Protein AF-0000000066992653 (afdb_homodimer)

Foldseek 3Di:
DDDPADDAQKFKFAFPVRQWIKMAGADPPDQLLAQWEKEQDPVQCVLQVDRIFTWGKDQALVRIGIDHPDPVQWDWDPPDPQKIWIAGNVHSHTFWIDGHPGRMIIGGLVRTDCCQQQNVVNPCPNARNGHRNCSTHLLQHEYELQLNDDPPDRHCVNDVSPVHYYYDND/DDPPADDAQKFKFAFPVRQWIKMAGADPPDQLLAQWEKEQDPVQCVLQVDRIFTWGKDQALVRIGIDHPDPVQWDWDPPDPQKIWIAGNVHSHTFWIDGHPGRMIIGGLVGTDCCQQQNVPNPCPNARNGHRNCSTHLLQHEYELQLNDDPPDRHCVNDVSPVHYYYDND

Radius of gyration: 18.73 Å; Cα contacts (8 Å, |Δi|>4): 941; chains: 2; bounding box: 40×58×46 Å

Structure (mmCIF, N/CA/C/O backbone):
data_AF-0000000066992653-model_v1
#
loop_
_entity.id
_entity.type
_entity.pdbx_description
1 polymer 'Putative glutathione-dependent formaldehyde-activating enzyme'
#
loop_
_atom_site.group_PDB
_atom_site.id
_atom_site.type_symbol
_atom_site.label_atom_id
_atom_site.label_alt_id
_atom_site.label_comp_id
_atom_site.label_asym_id
_atom_site.label_entity_id
_atom_site.label_seq_id
_atom_site.pdbx_PDB_ins_code
_atom_site.Cartn_x
_atom_site.Cartn_y
_atom_site.Cartn_z
_atom_site.occupancy
_atom_site.B_iso_or_equiv
_atom_site.auth_seq_id
_atom_site.auth_comp_id
_atom_site.auth_asym_id
_atom_site.auth_atom_id
_atom_site.pdbx_PDB_model_num
ATOM 1 N N . MET A 1 1 ? 17.938 -18.812 -18.438 1 49.69 1 MET A N 1
ATOM 2 C CA . MET A 1 1 ? 18.516 -19.078 -17.125 1 49.69 1 MET A CA 1
ATOM 3 C C . MET A 1 1 ? 17.438 -19 -16.047 1 49.69 1 MET A C 1
ATOM 5 O O . MET A 1 1 ? 16.484 -18.234 -16.172 1 49.69 1 MET A O 1
ATOM 9 N N . SER A 1 2 ? 17.297 -19.953 -15.211 1 61.94 2 SER A N 1
ATOM 10 C CA . SER A 1 2 ? 16.328 -19.969 -14.117 1 61.94 2 SER A CA 1
ATOM 11 C C . SER A 1 2 ? 16.484 -18.75 -13.211 1 61.94 2 SER A C 1
ATOM 13 O O . SER A 1 2 ? 17.609 -18.297 -12.969 1 61.94 2 SER A O 1
ATOM 15 N N . PRO A 1 3 ? 15.359 -18.188 -12.828 1 71.56 3 PRO A N 1
ATOM 16 C CA . PRO A 1 3 ? 15.516 -17.031 -11.93 1 71.56 3 PRO A CA 1
ATOM 17 C C . PRO A 1 3 ? 16.203 -17.391 -10.617 1 71.56 3 PRO A C 1
ATOM 19 O O . PRO A 1 3 ? 16.125 -18.547 -10.172 1 71.56 3 PRO A O 1
ATOM 22 N N . PRO A 1 4 ? 16.938 -16.562 -10.047 1 81.06 4 PRO A N 1
ATOM 23 C CA . PRO A 1 4 ? 17.688 -16.797 -8.812 1 81.06 4 PRO A CA 1
ATOM 24 C C . PRO A 1 4 ? 16.781 -16.859 -7.582 1 81.06 4 PRO A C 1
ATOM 26 O O . PRO A 1 4 ? 17.188 -16.453 -6.492 1 81.06 4 PRO A O 1
ATOM 29 N N . PHE A 1 5 ? 15.484 -17.109 -7.715 1 91.94 5 PHE A N 1
ATOM 30 C CA . PHE A 1 5 ? 14.523 -17.297 -6.641 1 91.94 5 PHE A CA 1
ATOM 31 C C . PHE A 1 5 ? 13.492 -18.359 -7.02 1 91.94 5 PHE A C 1
ATOM 33 O O . PHE A 1 5 ? 13.211 -18.562 -8.203 1 91.94 5 PHE A O 1
ATOM 40 N N . PRO A 1 6 ? 12.961 -19.031 -6.035 1 95.75 6 PRO A N 1
ATOM 41 C CA . PRO A 1 6 ? 11.922 -20.016 -6.352 1 95.75 6 PRO A CA 1
ATOM 42 C C . PRO A 1 6 ? 10.664 -19.375 -6.934 1 95.75 6 PRO A C 1
ATOM 44 O O . PRO A 1 6 ? 10.289 -18.266 -6.539 1 95.75 6 PRO A O 1
ATOM 47 N N . THR A 1 7 ? 10.047 -20.078 -7.898 1 97.5 7 THR A N 1
ATOM 48 C CA . THR A 1 7 ? 8.812 -19.594 -8.508 1 97.5 7 THR A CA 1
ATOM 49 C C . THR A 1 7 ? 7.676 -20.578 -8.281 1 97.5 7 THR A C 1
ATOM 51 O O . THR A 1 7 ? 7.898 -21.797 -8.219 1 97.5 7 THR A O 1
ATOM 54 N N . PRO A 1 8 ? 6.488 -20.109 -8.156 1 98.06 8 PRO A N 1
ATOM 55 C CA . PRO A 1 8 ? 5.348 -21 -7.926 1 98.06 8 PRO A CA 1
ATOM 56 C C . PRO A 1 8 ? 4.652 -21.406 -9.219 1 98.06 8 PRO A C 1
ATOM 58 O O . PRO A 1 8 ? 4.66 -20.656 -10.195 1 98.06 8 PRO A O 1
ATOM 61 N N . LYS A 1 9 ? 4.066 -22.562 -9.148 1 97.62 9 LYS A N 1
ATOM 62 C CA . LYS A 1 9 ? 3.131 -22.938 -10.203 1 97.62 9 LYS A CA 1
ATOM 63 C C . LYS A 1 9 ? 1.78 -22.25 -10.016 1 97.62 9 LYS A C 1
ATOM 65 O O . LYS A 1 9 ? 1.118 -21.891 -10.984 1 97.62 9 LYS A O 1
ATOM 70 N N . PHE A 1 10 ? 1.373 -22.125 -8.789 1 98.69 10 PHE A N 1
ATOM 71 C CA . PHE A 1 10 ? 0.139 -21.438 -8.422 1 98.69 10 PHE A CA 1
ATOM 72 C C . PHE A 1 10 ? 0.264 -20.797 -7.047 1 98.69 10 PHE A C 1
ATOM 74 O O . PHE A 1 10 ? 1.158 -21.156 -6.27 1 98.69 10 PHE A O 1
ATOM 81 N N . ILE A 1 11 ? -0.564 -19.875 -6.789 1 98.88 11 ILE A N 1
ATOM 82 C CA . ILE A 1 11 ? -0.725 -19.266 -5.469 1 98.88 11 ILE A CA 1
ATOM 83 C C . ILE A 1 11 ? -2.207 -19.031 -5.184 1 98.88 11 ILE A C 1
ATOM 85 O O . ILE A 1 11 ? -3.035 -19.094 -6.094 1 98.88 11 ILE A O 1
ATOM 89 N N . THR A 1 12 ? -2.496 -18.844 -3.953 1 98.88 12 THR A N 1
ATOM 90 C CA . THR A 1 12 ? -3.826 -18.406 -3.561 1 98.88 12 THR A CA 1
ATOM 91 C C . THR A 1 12 ? -3.752 -17.078 -2.812 1 98.88 12 THR A C 1
ATOM 93 O O . THR A 1 12 ? -2.678 -16.672 -2.363 1 98.88 12 THR A O 1
ATOM 96 N N . GLY A 1 13 ? -4.84 -16.375 -2.799 1 98.94 13 GLY A N 1
ATOM 97 C CA . GLY A 1 13 ? -4.984 -15.109 -2.096 1 98.94 13 GLY A CA 1
ATOM 98 C C . GLY A 1 13 ? -6.434 -14.711 -1.882 1 98.94 13 GLY A C 1
ATOM 99 O O . GLY A 1 13 ? -7.344 -15.516 -2.086 1 98.94 13 GLY A O 1
ATOM 100 N N . GLY A 1 14 ? -6.609 -13.477 -1.375 1 98.88 14 GLY A N 1
ATOM 101 C CA . GLY A 1 14 ? -7.953 -12.977 -1.116 1 98.88 14 GLY A CA 1
ATOM 102 C C . GLY A 1 14 ? -7.969 -11.711 -0.269 1 98.88 14 GLY A C 1
ATOM 103 O O . GLY A 1 14 ? -6.918 -11.242 0.173 1 98.88 14 GLY A O 1
ATOM 104 N N . CYS A 1 15 ? -9.227 -11.25 -0.092 1 98.94 15 CYS A N 1
ATOM 105 C CA . CYS A 1 15 ? -9.391 -10.016 0.674 1 98.94 15 CYS A CA 1
ATOM 106 C C . CYS A 1 15 ? -9.281 -10.289 2.17 1 98.94 15 CYS A C 1
ATOM 108 O O . CYS A 1 15 ? -9.141 -11.438 2.588 1 98.94 15 CYS A O 1
ATOM 110 N N . LEU A 1 16 ? -9.242 -9.281 2.961 1 98.81 16 LEU A N 1
ATOM 111 C CA . LEU A 1 16 ? -9.016 -9.328 4.402 1 98.81 16 LEU A CA 1
ATOM 112 C C . LEU A 1 16 ? -10.141 -10.07 5.105 1 98.81 16 LEU A C 1
ATOM 114 O O . LEU A 1 16 ? -9.906 -10.836 6.043 1 98.81 16 LEU A O 1
ATOM 118 N N . CYS A 1 17 ? -11.367 -9.953 4.684 1 98.62 17 CYS A N 1
ATOM 119 C CA . CYS A 1 17 ? -12.508 -10.562 5.367 1 98.62 17 CYS A CA 1
ATOM 120 C C . CYS A 1 17 ? -12.781 -11.961 4.824 1 98.62 17 CYS A C 1
ATOM 122 O O . CYS A 1 17 ? -13.695 -12.648 5.293 1 98.62 17 CYS A O 1
ATOM 124 N N . ASN A 1 18 ? -12.125 -12.328 3.814 1 98.44 18 ASN A N 1
ATOM 125 C CA . ASN A 1 18 ? -12.156 -13.664 3.229 1 98.44 18 ASN A CA 1
ATOM 126 C C . ASN A 1 18 ? -13.398 -13.867 2.363 1 98.44 18 ASN A C 1
ATOM 128 O O . ASN A 1 18 ? -13.625 -14.961 1.834 1 98.44 18 ASN A O 1
ATOM 132 N N . ALA A 1 19 ? -14.164 -12.805 2.15 1 98.75 19 ALA A N 1
ATOM 133 C CA . ALA A 1 19 ? -15.32 -12.93 1.273 1 98.75 19 ALA A CA 1
ATOM 134 C C . ALA A 1 19 ? -14.898 -13.18 -0.171 1 98.75 19 ALA A C 1
ATOM 136 O O . ALA A 1 19 ? -15.617 -13.82 -0.935 1 98.75 19 ALA A O 1
ATOM 137 N N . LEU A 1 20 ? -13.828 -12.68 -0.589 1 98.94 20 LEU A N 1
ATOM 138 C CA . LEU A 1 20 ? -13.242 -12.898 -1.907 1 98.94 20 LEU A CA 1
ATOM 139 C C . LEU A 1 20 ? -11.969 -13.727 -1.804 1 98.94 20 LEU A C 1
ATOM 141 O O . LEU A 1 20 ? -11.039 -13.359 -1.074 1 98.94 20 LEU A O 1
ATOM 145 N N . ARG A 1 21 ? -11.969 -14.844 -2.438 1 98.94 21 ARG A N 1
ATOM 146 C CA . ARG A 1 21 ? -10.805 -15.719 -2.533 1 98.94 21 ARG A CA 1
ATOM 147 C C . ARG A 1 21 ? -10.469 -16.016 -3.988 1 98.94 21 ARG A C 1
ATOM 149 O O . ARG A 1 21 ? -11.359 -16.141 -4.828 1 98.94 21 ARG A O 1
ATOM 156 N N . TYR A 1 22 ? -9.148 -16.156 -4.293 1 98.94 22 TYR A N 1
ATOM 157 C CA . TYR A 1 22 ? -8.758 -16.438 -5.672 1 98.94 22 TYR A CA 1
ATOM 158 C C . TYR A 1 22 ? -7.582 -17.406 -5.715 1 98.94 22 TYR A C 1
ATOM 160 O O . TYR A 1 22 ? -6.945 -17.656 -4.691 1 98.94 22 TYR A O 1
ATOM 168 N N . ARG A 1 23 ? -7.359 -17.953 -6.781 1 98.94 23 ARG A N 1
ATOM 169 C CA . ARG A 1 23 ? -6.18 -18.734 -7.16 1 98.94 23 ARG A CA 1
ATOM 170 C C . ARG A 1 23 ? -5.586 -18.219 -8.469 1 98.94 23 ARG A C 1
ATOM 172 O O . ARG A 1 23 ? -6.32 -17.844 -9.383 1 98.94 23 ARG A O 1
ATOM 179 N N . VAL A 1 24 ? -4.32 -18.094 -8.547 1 98.88 24 VAL A N 1
ATOM 180 C CA . VAL A 1 24 ? -3.598 -17.781 -9.781 1 98.88 24 VAL A CA 1
ATOM 181 C C . VAL A 1 24 ? -2.793 -19 -10.227 1 98.88 24 VAL A C 1
ATOM 183 O O . VAL A 1 24 ? -1.947 -19.5 -9.477 1 98.88 24 VAL A O 1
ATOM 186 N N . ASP A 1 25 ? -3.039 -19.484 -11.359 1 98.81 25 ASP A N 1
ATOM 187 C CA . ASP A 1 25 ? -2.215 -20.5 -12.008 1 98.81 25 ASP A CA 1
ATOM 188 C C . ASP A 1 25 ? -1.279 -19.859 -13.039 1 98.81 25 ASP A C 1
ATOM 190 O O . ASP A 1 25 ? -1.728 -19.406 -14.086 1 98.81 25 ASP A O 1
ATOM 194 N N . PHE A 1 26 ? 0.019 -19.953 -12.695 1 98.56 26 PHE A N 1
ATOM 195 C CA . PHE A 1 26 ? 0.969 -19.281 -13.586 1 98.56 26 PHE A CA 1
ATOM 196 C C . PHE A 1 26 ? 1.272 -20.156 -14.797 1 98.56 26 PHE A C 1
ATOM 198 O O . PHE A 1 26 ? 1.57 -21.344 -14.656 1 98.56 26 PHE A O 1
ATOM 205 N N . PRO A 1 27 ? 1.166 -19.547 -16 1 97.06 27 PRO A N 1
ATOM 206 C CA . PRO A 1 27 ? 1.61 -20.312 -17.156 1 97.06 27 PRO A CA 1
ATOM 207 C C . PRO A 1 27 ? 3.102 -20.641 -17.125 1 97.06 27 PRO A C 1
ATOM 209 O O . PRO A 1 27 ? 3.871 -19.938 -16.453 1 97.06 27 PRO A O 1
ATOM 212 N N . ALA A 1 28 ? 3.508 -21.594 -17.859 1 95 28 ALA A N 1
ATOM 213 C CA . ALA A 1 28 ? 4.887 -22.078 -17.844 1 95 28 ALA A CA 1
ATOM 214 C C . ALA A 1 28 ? 5.855 -21 -18.312 1 95 28 ALA A C 1
ATOM 216 O O . ALA A 1 28 ? 7.004 -20.953 -17.859 1 95 28 ALA A O 1
ATOM 217 N N . ASP A 1 29 ? 5.383 -20.156 -19.141 1 94.88 29 ASP A N 1
ATOM 218 C CA . ASP A 1 29 ? 6.27 -19.156 -19.719 1 94.88 29 ASP A CA 1
ATOM 219 C C . ASP A 1 29 ? 6.148 -17.828 -18.969 1 94.88 29 ASP A C 1
ATOM 221 O O . ASP A 1 29 ? 6.648 -16.797 -19.438 1 94.88 29 ASP A O 1
ATOM 225 N N . HIS A 1 30 ? 5.379 -17.828 -17.859 1 97.25 30 HIS A N 1
ATOM 226 C CA . HIS A 1 30 ? 5.293 -16.609 -17.062 1 97.25 30 HIS A CA 1
ATOM 227 C C . HIS A 1 30 ? 6.676 -16.141 -16.625 1 97.25 30 HIS A C 1
ATOM 229 O O . HIS A 1 30 ? 7.449 -16.906 -16.062 1 97.25 30 HIS A O 1
ATOM 235 N N . ASN A 1 31 ? 7.004 -14.906 -16.906 1 96.75 31 ASN A N 1
ATOM 236 C CA . ASN A 1 31 ? 8.281 -14.336 -16.5 1 96.75 31 ASN A CA 1
ATOM 237 C C . ASN A 1 31 ? 8.148 -13.5 -15.219 1 96.75 31 ASN A C 1
ATOM 239 O O . ASN A 1 31 ? 7.801 -12.32 -15.281 1 96.75 31 ASN A O 1
ATOM 243 N N . PHE A 1 32 ? 8.477 -14.055 -14.078 1 97.75 32 PHE A N 1
ATOM 244 C CA . PHE A 1 32 ? 8.305 -13.445 -12.766 1 97.75 32 PHE A CA 1
ATOM 245 C C . PHE A 1 32 ? 9.164 -12.195 -12.641 1 97.75 32 PHE A C 1
ATOM 247 O O . PHE A 1 32 ? 8.828 -11.273 -11.883 1 97.7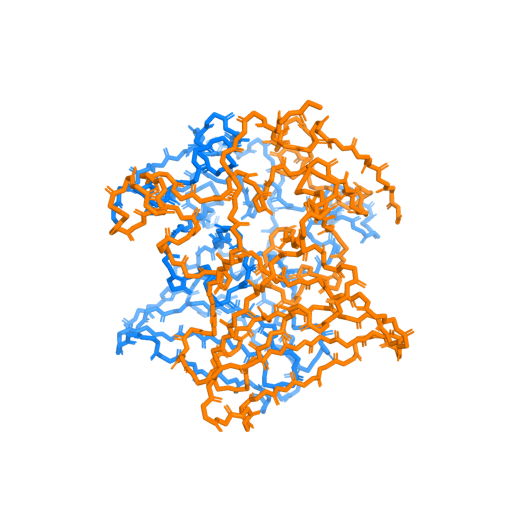5 32 PHE A O 1
ATOM 254 N N . GLU A 1 33 ? 10.25 -12.062 -13.281 1 95 33 GLU A N 1
ATOM 255 C CA . GLU A 1 33 ? 11.109 -10.891 -13.195 1 95 33 GLU A CA 1
ATOM 256 C C . GLU A 1 33 ? 10.453 -9.672 -13.852 1 95 33 GLU A C 1
ATOM 258 O O . GLU A 1 33 ? 10.297 -8.625 -13.219 1 95 33 GLU A O 1
ATOM 263 N N . THR A 1 34 ? 9.969 -9.875 -15.078 1 95.81 34 THR A N 1
ATOM 264 C CA . THR A 1 34 ? 9.445 -8.727 -15.812 1 95.81 34 THR A CA 1
ATOM 265 C C . THR A 1 34 ? 8 -8.445 -15.422 1 95.81 34 THR A C 1
ATOM 267 O O . THR A 1 34 ? 7.469 -7.367 -15.703 1 95.81 34 THR A O 1
ATOM 270 N N . ALA A 1 35 ? 7.371 -9.367 -14.742 1 98 35 ALA A N 1
ATOM 271 C CA . ALA A 1 35 ? 5.965 -9.211 -14.383 1 98 35 ALA A CA 1
ATOM 272 C C . ALA A 1 35 ? 5.82 -8.492 -13.039 1 98 35 ALA A C 1
ATOM 274 O O . ALA A 1 35 ? 4.711 -8.141 -12.633 1 98 35 ALA A O 1
ATOM 275 N N . SER A 1 36 ? 6.922 -8.312 -12.328 1 98 36 SER A N 1
ATOM 276 C CA . SER A 1 36 ? 6.93 -7.613 -11.047 1 98 36 SER A CA 1
ATOM 277 C C . SER A 1 36 ? 7.141 -6.117 -11.234 1 98 36 SER A C 1
ATOM 279 O O . SER A 1 36 ? 8.219 -5.684 -11.633 1 98 36 SER A O 1
ATOM 281 N N . ASN A 1 37 ? 6.09 -5.352 -10.891 1 98.31 37 ASN A N 1
ATOM 282 C CA . ASN A 1 37 ? 6.066 -3.93 -11.227 1 98.31 37 ASN A CA 1
ATOM 283 C C . ASN A 1 37 ? 5.645 -3.084 -10.023 1 98.31 37 ASN A C 1
ATOM 285 O O . ASN A 1 37 ? 5.082 -3.604 -9.062 1 98.31 37 ASN A O 1
ATOM 289 N N . THR A 1 38 ? 5.996 -1.795 -10.062 1 98.19 38 THR A N 1
ATOM 290 C CA . THR A 1 38 ? 5.512 -0.826 -9.086 1 98.19 38 THR A CA 1
ATOM 291 C C . THR A 1 38 ? 5.031 0.446 -9.781 1 98.19 38 THR A C 1
ATOM 293 O O . THR A 1 38 ? 5.402 0.715 -10.922 1 98.19 38 THR A O 1
ATOM 296 N N . CYS A 1 39 ? 4.191 1.158 -9.188 1 98.31 39 CYS A N 1
ATOM 297 C CA . CYS A 1 39 ? 3.686 2.432 -9.688 1 98.31 39 CYS A CA 1
ATOM 298 C C . CYS A 1 39 ? 3.555 3.447 -8.555 1 98.31 39 CYS A C 1
ATOM 300 O O . CYS A 1 39 ? 3.041 3.125 -7.484 1 98.31 39 CYS A O 1
ATOM 302 N N . GLN A 1 40 ? 4 4.668 -8.758 1 98.25 40 GLN A N 1
ATOM 303 C CA . GLN A 1 40 ? 3.922 5.711 -7.742 1 98.25 40 GLN A CA 1
ATOM 304 C C . GLN A 1 40 ? 2.98 6.832 -8.172 1 98.25 40 GLN A C 1
ATOM 306 O O . GLN A 1 40 ? 3.125 7.973 -7.734 1 98.25 40 GLN A O 1
ATOM 311 N N . CYS A 1 41 ? 1.999 6.543 -9.078 1 98.31 41 CYS A N 1
ATOM 312 C CA . CYS A 1 41 ? 1.035 7.574 -9.43 1 98.31 41 CYS A CA 1
ATOM 313 C C . CYS A 1 41 ? 0.08 7.855 -8.281 1 98.31 41 CYS A C 1
ATOM 315 O O . CYS A 1 41 ? -0.032 7.051 -7.352 1 98.31 41 CYS A O 1
ATOM 317 N N . THR A 1 42 ? -0.568 8.977 -8.391 1 98.06 42 THR A N 1
ATOM 318 C CA . THR A 1 42 ? -1.467 9.414 -7.328 1 98.06 42 THR A CA 1
ATOM 319 C C . THR A 1 42 ? -2.66 8.469 -7.207 1 98.06 42 THR A C 1
ATOM 321 O O . THR A 1 42 ? -3.115 8.172 -6.098 1 98.06 42 THR A O 1
ATOM 324 N N . GLN A 1 43 ? -3.154 7.949 -8.281 1 98.25 43 GLN A N 1
ATOM 325 C CA . GLN A 1 43 ? -4.312 7.062 -8.219 1 98.25 43 GLN A CA 1
ATOM 326 C C . GLN A 1 43 ? -3.99 5.793 -7.43 1 98.25 43 GLN A C 1
ATOM 328 O O . GLN A 1 43 ? -4.754 5.395 -6.551 1 98.25 43 GLN A O 1
ATOM 333 N N . CYS A 1 44 ? -2.871 5.195 -7.73 1 98.25 44 CYS A N 1
ATOM 334 C CA . CYS A 1 44 ? -2.504 3.939 -7.086 1 98.25 44 CYS A CA 1
ATOM 335 C C . CYS A 1 44 ? -2.209 4.152 -5.605 1 98.25 44 CYS A C 1
ATOM 337 O O . CYS A 1 44 ? -2.568 3.322 -4.77 1 98.25 44 CYS A O 1
ATOM 339 N N . ARG A 1 45 ? -1.591 5.316 -5.285 1 98.56 45 ARG A N 1
ATOM 340 C CA . ARG A 1 45 ? -1.342 5.625 -3.881 1 98.56 45 ARG A CA 1
ATOM 341 C C . ARG A 1 45 ? -2.65 5.785 -3.115 1 98.56 45 ARG A C 1
ATOM 343 O O . ARG A 1 45 ? -2.822 5.207 -2.039 1 98.56 45 ARG A O 1
ATOM 350 N N . LYS A 1 46 ? -3.537 6.484 -3.699 1 98.69 46 LYS A N 1
ATOM 351 C CA . LYS A 1 46 ? -4.797 6.727 -3.006 1 98.69 46 LYS A CA 1
ATOM 352 C C . LYS A 1 46 ? -5.621 5.445 -2.893 1 98.69 46 LYS A C 1
ATOM 354 O O . LYS A 1 46 ? -6.297 5.227 -1.887 1 98.69 46 LYS A O 1
ATOM 359 N N . GLN A 1 47 ? -5.547 4.621 -3.889 1 98.44 47 GLN A N 1
ATOM 360 C CA . GLN A 1 47 ? -6.297 3.369 -3.846 1 98.44 47 GLN A CA 1
ATOM 361 C C . GLN A 1 47 ? -5.797 2.471 -2.717 1 98.44 47 GLN A C 1
ATOM 363 O O . GLN A 1 47 ? -6.598 1.945 -1.938 1 98.44 47 GLN A O 1
ATOM 368 N N . THR A 1 48 ? -4.523 2.336 -2.562 1 98.44 48 THR A N 1
ATOM 369 C CA . THR A 1 48 ? -3.93 1.405 -1.61 1 98.44 48 THR A CA 1
ATOM 370 C C . THR A 1 48 ? -3.795 2.051 -0.235 1 98.44 48 THR A C 1
ATOM 372 O O . THR A 1 48 ? -3.705 1.354 0.778 1 98.44 48 THR A O 1
ATOM 375 N N . GLY A 1 49 ? -3.711 3.357 -0.236 1 98.5 49 GLY A N 1
ATOM 376 C CA . GLY A 1 49 ? -3.297 4.055 0.971 1 98.5 49 GLY A CA 1
ATOM 377 C C . GLY A 1 49 ? -1.813 3.916 1.261 1 98.5 49 GLY A C 1
ATOM 378 O O . GLY A 1 49 ? -1.352 4.273 2.346 1 98.5 49 GLY A O 1
ATOM 379 N N . SER A 1 50 ? -1.054 3.439 0.344 1 98.25 50 SER A N 1
ATOM 380 C CA . SER A 1 50 ? 0.345 3.092 0.571 1 98.25 50 SER A CA 1
ATOM 381 C C . SER A 1 50 ? 1.276 3.994 -0.233 1 98.25 50 SER A C 1
ATOM 383 O O . SER A 1 50 ? 0.819 4.898 -0.934 1 98.25 50 SER A O 1
ATOM 385 N N . LEU A 1 51 ? 2.555 3.801 -0.057 1 97.62 51 LEU A N 1
ATOM 386 C CA . LEU A 1 51 ? 3.555 4.668 -0.668 1 97.62 51 LEU A CA 1
ATOM 387 C C . LEU A 1 51 ? 3.658 4.406 -2.166 1 97.62 51 LEU A C 1
ATOM 389 O O . LEU A 1 51 ? 4.043 5.297 -2.93 1 97.62 51 LEU A O 1
ATOM 393 N N . TYR A 1 52 ? 3.418 3.223 -2.588 1 97.56 52 TYR A N 1
ATOM 394 C CA . TYR A 1 52 ? 3.408 2.807 -3.986 1 97.56 52 TYR A CA 1
ATOM 395 C C . TYR A 1 52 ? 2.59 1.533 -4.168 1 97.56 52 TYR A C 1
ATOM 397 O O . TYR A 1 52 ? 2.264 0.851 -3.195 1 97.56 52 TYR A O 1
ATOM 405 N N . PHE A 1 53 ? 2.15 1.332 -5.402 1 97.5 53 PHE A N 1
ATOM 406 C CA . PHE A 1 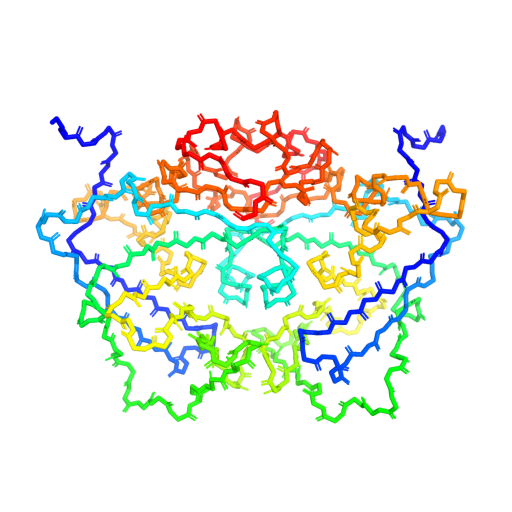53 ? 1.424 0.138 -5.82 1 97.5 53 PHE A CA 1
ATOM 407 C C . PHE A 1 53 ? 2.387 -0.936 -6.312 1 97.5 53 PHE A C 1
ATOM 409 O O . PHE A 1 53 ? 3.152 -0.707 -7.25 1 97.5 53 PHE A O 1
ATOM 416 N N . SER A 1 54 ? 2.457 -2.102 -5.59 1 98.19 54 SER A N 1
ATOM 417 C CA . SER A 1 54 ? 3.223 -3.271 -6.004 1 98.19 54 SER A CA 1
ATOM 418 C C . SER A 1 54 ? 2.312 -4.359 -6.57 1 98.19 54 SER A C 1
ATOM 420 O O . SER A 1 54 ? 1.331 -4.746 -5.93 1 98.19 54 SER A O 1
ATOM 422 N N . TYR A 1 55 ? 2.666 -4.805 -7.77 1 98.62 55 TYR A N 1
ATOM 423 C CA . TYR A 1 55 ? 1.735 -5.734 -8.398 1 98.62 55 TYR A CA 1
ATOM 424 C C . TYR A 1 55 ? 2.469 -6.695 -9.328 1 98.62 55 TYR A C 1
ATOM 426 O O . TYR A 1 55 ? 3.6 -6.426 -9.742 1 98.62 55 TYR A O 1
ATOM 434 N N . GLN A 1 56 ? 1.894 -7.793 -9.539 1 98.56 56 GLN A N 1
ATOM 435 C CA . GLN A 1 56 ? 2.273 -8.797 -10.523 1 98.56 56 GLN A CA 1
ATOM 436 C C . GLN A 1 56 ? 1.296 -8.812 -11.695 1 98.56 56 GLN A C 1
ATOM 438 O O . GLN A 1 56 ? 0.08 -8.859 -11.5 1 98.56 56 GLN A O 1
ATOM 443 N N . THR A 1 57 ? 1.846 -8.758 -12.867 1 98.44 57 THR A N 1
ATOM 444 C CA . THR A 1 57 ? 0.975 -8.711 -14.039 1 98.44 57 THR A CA 1
ATOM 445 C C . THR A 1 57 ? 0.902 -10.078 -14.711 1 98.44 57 THR A C 1
ATOM 447 O O . THR A 1 57 ? 1.933 -10.703 -14.984 1 98.44 57 THR A O 1
ATOM 450 N N . LEU A 1 58 ? -0.315 -10.508 -14.93 1 98.31 58 LEU A N 1
ATOM 451 C CA . LEU A 1 58 ? -0.582 -11.688 -15.742 1 98.31 58 LEU A CA 1
ATOM 452 C C . LEU A 1 58 ? -0.946 -11.281 -17.172 1 98.31 58 LEU A C 1
ATOM 454 O O . LEU A 1 58 ? -1.795 -10.414 -17.375 1 98.31 58 LEU A O 1
ATOM 458 N N . ALA A 1 59 ? -0.389 -11.961 -18.125 1 95.94 59 ALA A N 1
ATOM 459 C CA . ALA A 1 59 ? -0.673 -11.672 -19.516 1 95.94 59 ALA A CA 1
ATOM 460 C C . ALA A 1 59 ? -2.092 -12.094 -19.891 1 95.94 59 ALA A C 1
ATOM 462 O O . ALA A 1 59 ? -2.709 -11.5 -20.781 1 95.94 59 ALA A O 1
ATOM 463 N N . GLN A 1 60 ? -2.51 -13.109 -19.25 1 95.12 60 GLN A N 1
ATOM 464 C CA . GLN A 1 60 ? -3.863 -13.609 -19.453 1 95.12 60 GLN A CA 1
ATOM 465 C C . GLN A 1 60 ? -4.664 -13.602 -18.156 1 95.12 60 GLN A C 1
ATOM 467 O O . GLN A 1 60 ? -4.34 -14.328 -17.219 1 95.12 60 GLN A O 1
ATOM 472 N N . SER A 1 61 ? -5.73 -12.844 -18.234 1 94.25 61 SER A N 1
ATOM 473 C CA . SER A 1 61 ? -6.547 -12.68 -17.047 1 94.25 61 SER A CA 1
ATOM 474 C C . SER A 1 61 ? -7.18 -14 -16.625 1 94.25 61 SER A C 1
ATOM 476 O O . SER A 1 61 ? -7.562 -14.172 -15.461 1 94.25 61 SER A O 1
ATOM 478 N N . ALA A 1 62 ? -7.234 -14.953 -17.516 1 93.88 62 ALA A N 1
ATOM 479 C CA . ALA A 1 62 ? -7.836 -16.25 -17.234 1 93.88 62 ALA A CA 1
ATOM 480 C C . ALA A 1 62 ? -7.016 -17.031 -16.203 1 93.88 62 ALA A C 1
ATOM 482 O O . ALA A 1 62 ? -7.512 -17.984 -15.594 1 93.88 62 ALA A O 1
ATOM 483 N N . ALA A 1 63 ? -5.754 -16.656 -16.047 1 97.62 63 ALA A N 1
ATOM 484 C CA . ALA A 1 63 ? -4.902 -17.297 -15.055 1 97.62 63 ALA A CA 1
ATOM 485 C C . ALA A 1 63 ? -5.352 -16.938 -13.641 1 97.62 63 ALA A C 1
ATOM 487 O O . ALA A 1 63 ? -4.973 -17.609 -12.672 1 97.62 63 ALA A O 1
ATOM 488 N N . PHE A 1 64 ? -6.098 -15.852 -13.469 1 98.44 64 PHE A N 1
ATOM 489 C CA . PHE A 1 64 ? -6.68 -15.406 -12.203 1 98.44 64 PHE A CA 1
ATOM 490 C C . PHE A 1 64 ? -8.125 -15.891 -12.078 1 98.44 64 PHE A C 1
ATOM 492 O O . PHE A 1 64 ? -8.984 -15.484 -12.859 1 98.44 64 PHE A O 1
ATOM 499 N N . GLN A 1 65 ? -8.336 -16.734 -11.047 1 98.5 65 GLN A N 1
ATOM 500 C CA . GLN A 1 65 ? -9.664 -17.312 -10.898 1 98.5 65 GLN A CA 1
ATOM 501 C C . GLN A 1 65 ? -10.211 -17.094 -9.492 1 98.5 65 GLN A C 1
ATOM 503 O O . GLN A 1 65 ? -9.531 -17.375 -8.508 1 98.5 65 GLN A O 1
ATOM 508 N N . TRP A 1 66 ? -11.445 -16.594 -9.461 1 98.75 66 TRP A N 1
ATOM 509 C CA . TRP A 1 66 ? -12.125 -16.547 -8.172 1 98.75 66 TRP A CA 1
ATOM 510 C C . TRP A 1 66 ? -12.445 -17.953 -7.672 1 98.75 66 TRP A C 1
ATOM 512 O O . TRP A 1 66 ? -12.875 -18.812 -8.445 1 98.75 66 TRP A O 1
ATOM 522 N N . THR A 1 67 ? -12.172 -18.188 -6.387 1 98.75 67 THR A N 1
ATOM 523 C CA . THR A 1 67 ? -12.445 -19.5 -5.824 1 98.75 67 THR A CA 1
ATOM 524 C C . THR A 1 67 ? -13.484 -19.422 -4.711 1 98.75 67 THR A C 1
ATOM 526 O O . THR A 1 67 ? -14 -20.438 -4.25 1 98.75 67 THR A O 1
ATOM 529 N N . SER A 1 68 ? -13.797 -18.188 -4.18 1 98.5 68 SER A N 1
ATOM 530 C CA . SER A 1 68 ? -14.891 -18.031 -3.236 1 98.5 68 SER A CA 1
ATOM 531 C C . SER A 1 68 ? -16.234 -18.422 -3.869 1 98.5 68 SER A C 1
ATOM 533 O O . SER A 1 68 ? -16.406 -18.266 -5.078 1 98.5 68 SER A O 1
ATOM 535 N N . PRO A 1 69 ? -17.172 -18.953 -3.023 1 97.81 69 PRO A N 1
ATOM 536 C CA . PRO A 1 69 ? -18.469 -19.359 -3.576 1 97.81 69 PRO A CA 1
ATOM 537 C C . PRO A 1 69 ? -19.219 -18.219 -4.246 1 97.81 69 PRO A C 1
ATOM 539 O O . PRO A 1 69 ? -20.047 -18.453 -5.133 1 97.81 69 PRO A O 1
ATOM 542 N N . SER A 1 70 ? -18.984 -17.016 -3.781 1 97.75 70 SER A N 1
ATOM 543 C CA . SER A 1 70 ? -19.609 -15.812 -4.324 1 97.75 70 SER A CA 1
ATOM 544 C C . SER A 1 70 ? -18.609 -14.664 -4.418 1 97.75 70 SER A C 1
ATOM 546 O O . SER A 1 70 ? -17.641 -14.617 -3.662 1 97.75 70 SER A O 1
ATOM 548 N N . THR A 1 71 ? -18.859 -13.859 -5.457 1 98.44 71 THR A N 1
ATOM 549 C CA . THR A 1 71 ? -18.094 -12.625 -5.559 1 98.44 71 THR A CA 1
ATOM 550 C C . THR A 1 71 ? -18.984 -11.406 -5.359 1 98.44 71 THR A C 1
ATOM 552 O O . THR A 1 71 ? -18.766 -10.359 -5.977 1 98.44 71 THR A O 1
ATOM 555 N N . SER A 1 72 ? -20.016 -11.508 -4.543 1 98.44 72 SER A N 1
ATOM 556 C CA . SER A 1 72 ? -21.031 -10.469 -4.375 1 98.44 72 SER A CA 1
ATOM 557 C C . SER A 1 72 ? -20.438 -9.227 -3.715 1 98.44 72 SER A C 1
ATOM 559 O O . SER A 1 72 ? -21 -8.133 -3.846 1 98.44 72 SER A O 1
ATOM 561 N N . THR A 1 73 ? -19.344 -9.406 -2.988 1 98.69 73 THR A N 1
ATOM 562 C CA . THR A 1 73 ? -18.75 -8.273 -2.293 1 98.69 73 THR A CA 1
ATOM 563 C C . THR A 1 73 ? -17.734 -7.574 -3.186 1 98.69 73 THR A C 1
ATOM 565 O O . THR A 1 73 ? -17.156 -6.555 -2.799 1 98.69 73 THR A O 1
ATOM 568 N N . LEU A 1 74 ? -17.484 -8.141 -4.395 1 98.81 74 LEU A N 1
ATOM 569 C CA . LEU A 1 74 ? -16.562 -7.516 -5.328 1 98.81 74 LEU A CA 1
ATOM 570 C C . LEU A 1 74 ? -17.125 -6.211 -5.871 1 98.81 74 LEU A C 1
ATOM 572 O O . LEU A 1 74 ? -18.25 -6.191 -6.398 1 98.81 74 LEU A O 1
ATOM 576 N N . LYS A 1 75 ? -16.406 -5.152 -5.719 1 98.69 75 LYS A N 1
ATOM 577 C CA . LYS A 1 75 ? -16.734 -3.859 -6.309 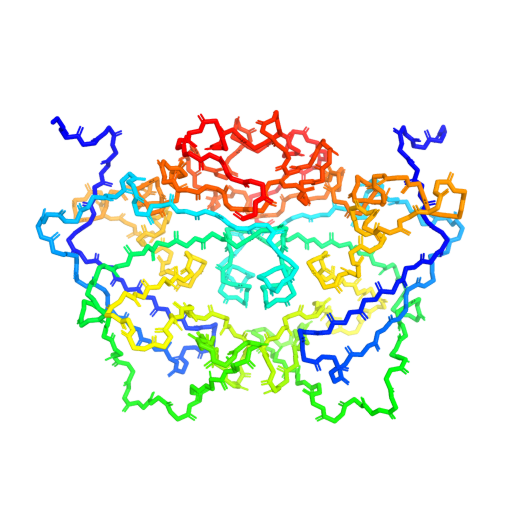1 98.69 75 LYS A CA 1
ATOM 578 C C . LYS A 1 75 ? -15.672 -3.408 -7.301 1 98.69 75 LYS A C 1
ATOM 580 O O . LYS A 1 75 ? -14.484 -3.678 -7.105 1 98.69 75 LYS A O 1
ATOM 585 N N . LEU A 1 76 ? -16.141 -2.758 -8.336 1 97.88 76 LEU A N 1
ATOM 586 C CA . LEU A 1 76 ? -15.242 -2.205 -9.352 1 97.88 76 LEU A CA 1
ATOM 587 C C . LEU A 1 76 ? -15.312 -0.682 -9.359 1 97.88 76 LEU A C 1
ATOM 589 O O . LEU A 1 76 ? -16.406 -0.107 -9.344 1 97.88 76 LEU A O 1
ATOM 593 N N . TYR A 1 77 ? -14.234 -0.074 -9.297 1 98.5 77 TYR A N 1
ATOM 594 C CA . TYR A 1 77 ? -14.133 1.376 -9.422 1 98.5 77 TYR A CA 1
ATOM 595 C C . TYR A 1 77 ? -13.312 1.76 -10.648 1 98.5 77 TYR A C 1
ATOM 597 O O . TYR A 1 77 ? -12.297 1.122 -10.945 1 98.5 77 TYR A O 1
ATOM 605 N N . GLN A 1 78 ? -13.781 2.768 -11.328 1 97.38 78 GLN A N 1
ATOM 606 C CA . GLN A 1 78 ? -13.07 3.287 -12.484 1 97.38 78 GLN A CA 1
ATOM 607 C C . GLN A 1 78 ? -12.594 4.719 -12.25 1 97.38 78 GLN A C 1
ATOM 609 O O . GLN A 1 78 ? -13.367 5.668 -12.414 1 97.38 78 GLN A O 1
ATOM 614 N N . ALA A 1 79 ? -11.273 4.867 -11.883 1 94.81 79 ALA A N 1
ATOM 615 C CA . ALA A 1 79 ? -10.688 6.199 -11.773 1 94.81 79 ALA A CA 1
ATOM 616 C C . ALA A 1 79 ? -10.547 6.848 -13.148 1 94.81 79 ALA A C 1
ATOM 618 O O . ALA A 1 79 ? -10.555 8.078 -13.266 1 94.81 79 ALA A O 1
ATOM 619 N N . THR A 1 80 ? -10.242 6.035 -14.133 1 92.12 80 THR A N 1
ATOM 620 C CA . THR A 1 8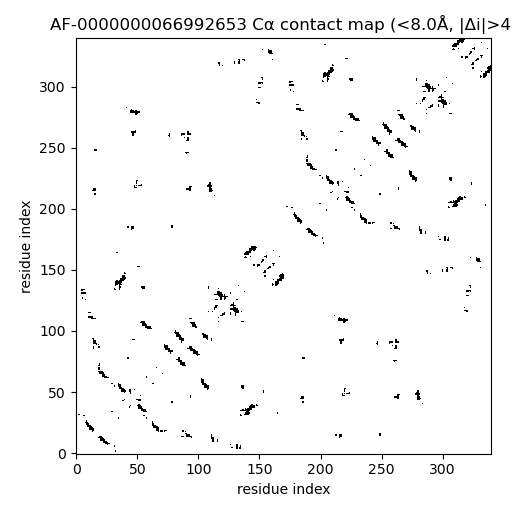0 ? -10.281 6.391 -15.555 1 92.12 80 THR A CA 1
ATOM 621 C C . THR A 1 80 ? -11.195 5.438 -16.328 1 92.12 80 THR A C 1
ATOM 623 O O . THR A 1 80 ? -11.383 4.289 -15.914 1 92.12 80 THR A O 1
ATOM 626 N N . PRO A 1 81 ? -11.734 5.863 -17.391 1 91.44 81 PRO A N 1
ATOM 627 C CA . PRO A 1 81 ? -12.703 5.035 -18.109 1 91.44 81 PRO A CA 1
ATOM 628 C C . PRO A 1 81 ? -12.094 3.75 -18.672 1 91.44 81 PRO A C 1
ATOM 630 O O . PRO A 1 81 ? -12.812 2.785 -18.938 1 91.44 81 PRO A O 1
ATOM 633 N N . THR A 1 82 ? -10.844 3.699 -18.812 1 92 82 THR A N 1
ATOM 634 C CA . THR A 1 82 ? -10.211 2.602 -19.547 1 92 82 THR A CA 1
ATOM 635 C C . THR A 1 82 ? -9.633 1.575 -18.578 1 92 82 THR A C 1
ATOM 637 O O . THR A 1 82 ? -8.961 0.633 -18.984 1 92 82 THR A O 1
ATOM 640 N N . ALA A 1 83 ? -9.906 1.763 -17.281 1 95.5 83 ALA A N 1
ATOM 641 C CA . ALA A 1 83 ? -9.344 0.816 -16.328 1 95.5 83 ALA A CA 1
ATOM 642 C C . ALA A 1 83 ? -10.305 0.566 -15.164 1 95.5 83 ALA A C 1
ATOM 644 O O . ALA A 1 83 ? -11.117 1.431 -14.828 1 95.5 83 ALA A O 1
ATOM 645 N N . GLU A 1 84 ? -10.219 -0.602 -14.688 1 96.44 84 GLU A N 1
ATOM 646 C CA . GLU A 1 84 ? -11.023 -0.934 -13.508 1 96.44 84 GLU A CA 1
ATOM 647 C C . GLU A 1 84 ? -10.141 -1.365 -12.344 1 96.44 84 GLU A C 1
ATOM 649 O O . GLU A 1 84 ? -9.109 -2.016 -12.547 1 96.44 84 GLU A O 1
ATOM 654 N N . ARG A 1 85 ? -10.562 -0.986 -11.211 1 98.31 85 ARG A N 1
ATOM 655 C CA . ARG A 1 85 ? -9.953 -1.35 -9.938 1 98.31 85 ARG A CA 1
ATOM 656 C C . ARG A 1 85 ? -10.922 -2.162 -9.086 1 98.31 85 ARG A C 1
ATOM 658 O O . ARG A 1 85 ? -12.016 -1.693 -8.758 1 98.31 85 ARG A O 1
ATOM 665 N N . ALA A 1 86 ? -10.5 -3.336 -8.766 1 98.62 86 ALA A N 1
ATOM 666 C CA . ALA A 1 86 ? -11.352 -4.262 -8.023 1 98.62 86 ALA A CA 1
ATOM 667 C C . ALA A 1 86 ? -10.984 -4.281 -6.547 1 98.62 86 ALA A C 1
ATOM 669 O O . ALA A 1 86 ? -9.812 -4.414 -6.191 1 98.62 86 ALA A O 1
ATOM 670 N N . PHE A 1 87 ? -12.039 -4.16 -5.727 1 98.94 87 PHE A N 1
ATOM 671 C CA . PHE A 1 87 ? -11.812 -4.227 -4.285 1 98.94 87 PHE A CA 1
ATOM 672 C C . PHE A 1 87 ? -13.008 -4.867 -3.586 1 98.94 87 PHE A C 1
ATOM 674 O O . PHE A 1 87 ? -14.094 -4.977 -4.164 1 98.94 87 PHE A O 1
ATOM 681 N N . CYS A 1 88 ? -12.797 -5.359 -2.41 1 98.94 88 CYS A N 1
ATOM 682 C CA . CYS A 1 88 ? -13.891 -5.934 -1.628 1 98.94 88 CYS A CA 1
ATOM 683 C C . CYS A 1 88 ? -14.742 -4.84 -0.999 1 98.94 88 CYS A C 1
ATOM 685 O O . CYS A 1 88 ? -14.234 -4.008 -0.245 1 98.94 88 CYS A O 1
ATOM 687 N N . GLY A 1 89 ? -15.992 -4.875 -1.2 1 98.81 89 GLY A N 1
ATOM 688 C CA . GLY A 1 89 ? -16.891 -3.873 -0.667 1 98.81 89 GLY A CA 1
ATOM 689 C C . GLY A 1 89 ? -17.109 -3.994 0.83 1 98.81 89 GLY A C 1
ATOM 690 O O . GLY A 1 89 ? -17.578 -3.055 1.473 1 98.81 89 GLY A O 1
ATOM 691 N N . ASP A 1 90 ? -16.75 -5.125 1.416 1 98.69 90 ASP A N 1
ATOM 692 C CA . ASP A 1 90 ? -17 -5.348 2.84 1 98.69 90 ASP A CA 1
ATOM 693 C C . ASP A 1 90 ? -15.797 -4.902 3.672 1 98.69 90 ASP A C 1
ATOM 695 O O . ASP A 1 90 ? -15.953 -4.398 4.785 1 98.69 90 ASP A O 1
ATOM 699 N N . CYS A 1 91 ? -14.57 -5.109 3.074 1 98.81 91 CYS A N 1
ATOM 700 C CA . CYS A 1 91 ? -13.422 -4.832 3.932 1 98.81 91 CYS A CA 1
ATOM 701 C C . CYS A 1 91 ? -12.469 -3.84 3.268 1 98.81 91 CYS A C 1
ATOM 703 O O . CYS A 1 91 ? -11.508 -3.389 3.889 1 98.81 91 CYS A O 1
ATOM 705 N N . GLY A 1 92 ? -12.648 -3.549 2.055 1 98.81 92 GLY A N 1
ATOM 706 C CA . GLY A 1 92 ? -11.891 -2.49 1.407 1 98.81 92 GLY A CA 1
ATOM 707 C C . GLY A 1 92 ? -10.625 -2.988 0.735 1 98.81 92 GLY A C 1
ATOM 708 O O . GLY A 1 92 ? -9.93 -2.223 0.065 1 98.81 92 GLY A O 1
ATOM 709 N N . SER A 1 93 ? -10.305 -4.301 0.857 1 98.94 93 SER A N 1
ATOM 710 C CA . SER A 1 93 ? -9.078 -4.824 0.278 1 98.94 93 SER A CA 1
ATOM 711 C C . SER A 1 93 ? -9.016 -4.574 -1.225 1 98.94 93 SER A C 1
ATOM 713 O O . SER A 1 93 ? -9.961 -4.91 -1.951 1 98.94 93 SER A O 1
ATOM 715 N N . PHE A 1 94 ? -7.945 -3.951 -1.71 1 98.88 94 PHE A N 1
ATOM 716 C CA . PHE A 1 94 ? -7.684 -3.785 -3.133 1 98.88 94 PHE A CA 1
ATOM 717 C C . PHE A 1 94 ? -7.137 -5.074 -3.736 1 98.88 94 PHE A C 1
ATOM 719 O O . PHE A 1 94 ? -6.137 -5.613 -3.26 1 98.88 94 PHE A O 1
ATOM 726 N N . ILE A 1 95 ? -7.773 -5.535 -4.812 1 98.88 95 ILE A N 1
ATOM 727 C CA . ILE A 1 95 ? -7.461 -6.879 -5.277 1 98.88 95 ILE A CA 1
ATOM 728 C C . ILE A 1 95 ? -6.68 -6.805 -6.59 1 98.88 95 ILE A C 1
ATOM 730 O O . ILE A 1 95 ? -5.625 -7.434 -6.727 1 98.88 95 ILE A O 1
ATOM 734 N N . TYR A 1 96 ? -7.195 -6.074 -7.582 1 98.69 96 TYR A N 1
ATOM 735 C CA . TYR A 1 96 ? -6.449 -6 -8.836 1 98.69 96 TYR A CA 1
ATOM 736 C C . TYR A 1 96 ? -6.809 -4.738 -9.609 1 98.69 96 TYR A C 1
ATOM 738 O O . TYR A 1 96 ? -7.82 -4.09 -9.32 1 98.69 96 TYR A O 1
ATOM 746 N N . TRP A 1 97 ? -5.957 -4.363 -10.461 1 98.5 97 TRP A N 1
ATOM 747 C CA . TRP A 1 97 ? -6.121 -3.365 -11.508 1 98.5 97 TRP A CA 1
ATOM 748 C C . TRP A 1 97 ? -6.137 -4.023 -12.883 1 98.5 97 TRP A C 1
ATOM 750 O O . TRP A 1 97 ? -5.348 -4.93 -13.156 1 98.5 97 TRP A O 1
ATOM 760 N N . LYS A 1 98 ? -7.055 -3.572 -13.711 1 97.38 98 LYS A N 1
ATOM 761 C CA . LYS A 1 98 ? -7.168 -4.141 -15.055 1 97.38 98 LYS A CA 1
ATOM 762 C C . LYS A 1 98 ? -7.582 -3.076 -16.062 1 97.38 98 LYS A C 1
ATOM 764 O O . LYS A 1 98 ? -8.539 -2.338 -15.844 1 97.38 98 LYS A O 1
ATOM 769 N N . ALA A 1 99 ? -6.75 -2.936 -17.156 1 93.12 99 ALA A N 1
ATOM 770 C CA . ALA A 1 99 ? -7.203 -2.092 -18.266 1 93.12 99 ALA A CA 1
ATOM 771 C C . ALA A 1 99 ? -8.391 -2.721 -18.984 1 93.12 99 ALA A C 1
ATOM 773 O O . ALA A 1 99 ? -8.43 -3.936 -19.188 1 93.12 99 ALA A O 1
ATOM 774 N N . LYS A 1 100 ? -9.234 -1.742 -19.344 1 86.25 100 LYS A N 1
ATOM 775 C CA . LYS A 1 100 ? -10.383 -2.242 -20.078 1 86.25 100 LYS A CA 1
ATOM 776 C C . LYS A 1 100 ? -9.969 -2.824 -21.422 1 86.25 100 LYS A C 1
ATOM 778 O O . LYS A 1 100 ? -9 -2.359 -22.047 1 86.25 100 LYS A O 1
ATOM 783 N N . ASP A 1 101 ? -10.516 -3.875 -21.875 1 86.5 101 ASP A N 1
ATOM 784 C CA . ASP A 1 101 ? -10.297 -4.527 -23.172 1 86.5 101 ASP A CA 1
ATOM 785 C C . ASP A 1 101 ? -8.922 -5.191 -23.219 1 86.5 101 ASP A C 1
ATOM 787 O O . ASP A 1 101 ? -8.367 -5.391 -24.297 1 86.5 101 ASP A O 1
ATOM 791 N N . SER A 1 102 ? -8.266 -5.215 -22.156 1 90.88 102 SER A N 1
ATOM 792 C CA . SER A 1 102 ? -7.008 -5.949 -22.062 1 90.88 102 SER A CA 1
ATOM 793 C C . SER A 1 102 ? -7.215 -7.324 -21.438 1 90.88 102 SER A C 1
ATOM 795 O O . SER A 1 102 ? -8.094 -7.5 -20.594 1 90.88 102 SER A O 1
ATOM 797 N N . ASN A 1 103 ? -6.457 -8.242 -21.922 1 94.75 103 ASN A N 1
ATOM 798 C CA . ASN A 1 103 ? -6.473 -9.562 -21.297 1 94.75 103 ASN A CA 1
ATOM 799 C C . ASN A 1 103 ? -5.523 -9.633 -20.109 1 94.75 103 ASN A C 1
ATOM 801 O O . ASN A 1 103 ? -5.465 -10.648 -19.406 1 94.75 103 ASN A O 1
ATOM 805 N N . ARG A 1 104 ? -4.848 -8.539 -19.859 1 96.75 104 ARG A N 1
ATOM 806 C CA . ARG A 1 104 ? -3.889 -8.508 -18.766 1 96.75 104 ARG A CA 1
ATOM 807 C C . ARG A 1 104 ? -4.559 -8.078 -17.453 1 96.75 104 ARG A C 1
ATOM 809 O O . ARG A 1 104 ? -5.52 -7.305 -17.469 1 96.75 104 ARG A O 1
ATOM 816 N N . VAL A 1 105 ? -4.09 -8.609 -16.391 1 98 105 VAL A N 1
ATOM 817 C CA . VAL A 1 105 ? -4.547 -8.211 -15.062 1 98 105 VAL A CA 1
ATOM 818 C C . VAL A 1 105 ? -3.35 -8.062 -14.125 1 98 105 VAL A C 1
ATOM 820 O O . VAL A 1 105 ? -2.412 -8.859 -14.172 1 98 105 VAL A O 1
ATOM 823 N N . SER A 1 106 ? -3.332 -7.039 -13.414 1 98.69 106 SER A N 1
ATOM 824 C CA . SER A 1 106 ? -2.301 -6.77 -12.414 1 98.69 106 SER A CA 1
ATOM 825 C C . SER A 1 106 ? -2.854 -6.906 -11 1 98.69 106 SER A C 1
ATOM 827 O O . SER A 1 106 ? -3.605 -6.047 -10.539 1 98.69 106 SER A O 1
ATOM 829 N N . PHE A 1 107 ? -2.523 -7.984 -10.305 1 98.81 107 PHE A N 1
ATOM 830 C CA . PHE A 1 107 ? -3.084 -8.188 -8.969 1 98.81 107 PHE A CA 1
ATOM 831 C C . PHE A 1 107 ? -2.115 -7.715 -7.895 1 98.81 107 PHE A C 1
ATOM 833 O O . PHE A 1 107 ? -0.904 -7.664 -8.125 1 98.81 107 PHE A O 1
ATOM 840 N N . THR A 1 108 ? -2.703 -7.316 -6.762 1 98.81 108 THR A N 1
ATOM 841 C CA . THR A 1 108 ? -1.93 -6.754 -5.66 1 98.81 108 THR A CA 1
ATOM 842 C C . THR A 1 108 ? -1.152 -7.848 -4.934 1 98.81 108 THR A C 1
ATOM 844 O O . THR A 1 108 ? -1.669 -8.945 -4.723 1 98.81 108 THR A O 1
ATOM 847 N N . ILE A 1 109 ? 0.038 -7.535 -4.527 1 98.81 109 ILE A N 1
ATOM 848 C CA . ILE A 1 109 ? 0.894 -8.523 -3.885 1 98.81 109 ILE A CA 1
ATOM 849 C C . ILE A 1 109 ? 0.42 -8.766 -2.453 1 98.81 109 ILE A C 1
ATOM 851 O O . ILE A 1 109 ? 0.511 -9.883 -1.94 1 98.81 109 ILE A O 1
ATOM 855 N N . GLY A 1 110 ? -0.117 -7.754 -1.854 1 98.69 110 GLY A N 1
ATOM 856 C CA . GLY A 1 110 ? -0.476 -7.82 -0.446 1 98.69 110 GLY A CA 1
ATOM 857 C C . GLY A 1 110 ? -1.612 -8.789 -0.165 1 98.69 110 GLY A C 1
ATOM 858 O O . GLY A 1 110 ? -1.794 -9.227 0.972 1 98.69 110 GLY A O 1
ATOM 859 N N . THR A 1 111 ? -2.396 -9.141 -1.161 1 98.88 111 THR A N 1
ATOM 860 C CA . THR A 1 111 ? -3.559 -9.992 -0.921 1 98.88 111 THR A CA 1
ATOM 861 C C . THR A 1 111 ? -3.186 -11.469 -1.05 1 98.88 111 THR A C 1
ATOM 863 O O . THR A 1 111 ? -4.016 -12.344 -0.816 1 98.88 111 THR A O 1
ATOM 866 N N . VAL A 1 112 ? -1.939 -11.781 -1.439 1 98.94 112 VAL A N 1
ATOM 867 C CA . VAL A 1 112 ? -1.477 -13.156 -1.548 1 98.94 112 VAL A CA 1
ATOM 868 C C . VAL A 1 112 ? -1.421 -13.797 -0.161 1 98.94 112 VAL A C 1
ATOM 870 O O . VAL A 1 112 ? -0.978 -13.164 0.801 1 98.94 112 VAL A O 1
ATOM 873 N N . ASP A 1 113 ? -1.853 -15.023 -0.101 1 98.94 113 ASP A N 1
ATOM 874 C CA . ASP A 1 113 ? -1.835 -15.703 1.189 1 98.94 113 ASP A CA 1
ATOM 875 C C . ASP A 1 113 ? -0.412 -15.812 1.733 1 98.94 113 ASP A C 1
ATOM 877 O O . ASP A 1 113 ? 0.528 -16.078 0.98 1 98.94 113 ASP A O 1
ATOM 881 N N . SER A 1 114 ? -0.297 -15.766 3.074 1 98.75 114 SER A N 1
ATOM 882 C CA . SER A 1 114 ? 0.978 -15.695 3.781 1 98.75 114 SER A CA 1
ATOM 883 C C . SER A 1 114 ? 1.847 -16.906 3.48 1 98.75 114 SER A C 1
ATOM 885 O O . SER A 1 114 ? 3.072 -16.797 3.416 1 98.75 114 SER A O 1
ATOM 887 N N . LEU A 1 115 ? 1.255 -18.062 3.312 1 98.69 115 LEU A N 1
ATOM 888 C CA . LEU A 1 115 ? 1.995 -19.266 2.959 1 98.69 115 LEU A CA 1
ATOM 889 C C . LEU A 1 115 ? 2.844 -19.031 1.715 1 98.69 115 LEU A C 1
ATOM 891 O O . LEU A 1 115 ? 4.039 -19.344 1.708 1 98.69 115 LEU A O 1
ATOM 895 N N . TYR A 1 116 ? 2.277 -18.438 0.743 1 98.81 116 TYR A N 1
ATOM 896 C CA . TYR A 1 116 ? 2.963 -18.266 -0.534 1 98.81 116 TYR A CA 1
ATOM 897 C C . TYR A 1 116 ? 3.816 -17.016 -0.535 1 98.81 116 TYR A C 1
ATOM 899 O O . TYR A 1 116 ? 4.855 -16.953 -1.198 1 98.81 116 TYR A O 1
ATOM 907 N N . LEU A 1 117 ? 3.354 -15.992 0.15 1 98.81 117 LEU A N 1
ATOM 908 C CA . LEU A 1 117 ? 4.016 -14.695 0.097 1 98.81 117 LEU A CA 1
ATOM 909 C C . LEU A 1 117 ? 5.32 -14.719 0.881 1 98.81 117 LEU A C 1
ATOM 911 O O . LEU A 1 117 ? 6.371 -14.344 0.354 1 98.81 117 LEU A O 1
ATOM 915 N N . PHE A 1 118 ? 5.258 -15.188 2.164 1 98.25 118 PHE A N 1
ATOM 916 C CA . PHE A 1 118 ? 6.484 -15.156 2.955 1 98.25 118 PHE A CA 1
ATOM 917 C C . PHE A 1 118 ? 6.68 -16.469 3.703 1 98.25 118 PHE A C 1
ATOM 919 O O . PHE A 1 118 ? 7.465 -16.531 4.652 1 98.25 118 PHE A O 1
ATOM 926 N N . GLY A 1 119 ? 5.922 -17.5 3.357 1 98.31 119 GLY A N 1
ATOM 927 C CA . GLY A 1 119 ? 6.215 -18.859 3.76 1 98.31 119 GLY A CA 1
ATOM 928 C C . GLY A 1 119 ? 5.664 -19.219 5.129 1 98.31 119 GLY A C 1
ATOM 929 O O . GLY A 1 119 ? 6.176 -20.109 5.801 1 98.31 119 GLY A O 1
ATOM 930 N N . GLU A 1 120 ? 4.688 -18.422 5.617 1 98.06 120 GLU A N 1
ATOM 931 C CA . GLU A 1 120 ? 4.07 -18.812 6.883 1 98.06 120 GLU A CA 1
ATOM 932 C C . GLU A 1 120 ? 3.49 -20.219 6.805 1 98.06 120 GLU A C 1
ATOM 934 O O . GLU A 1 120 ? 2.615 -20.5 5.98 1 98.06 120 GLU A O 1
ATOM 939 N N . GLY A 1 121 ? 4.023 -21.141 7.578 1 97.69 121 GLY A N 1
ATOM 940 C CA . GLY A 1 121 ? 3.527 -22.516 7.613 1 97.69 121 GLY A CA 1
ATOM 941 C C . GLY A 1 121 ? 4.051 -23.375 6.473 1 97.69 121 GLY A C 1
ATOM 942 O O . GLY A 1 121 ? 3.52 -24.453 6.207 1 97.69 121 GLY A O 1
ATOM 943 N N . ALA A 1 122 ? 5 -22.922 5.754 1 97.94 122 ALA A N 1
ATOM 944 C CA . ALA A 1 122 ? 5.539 -23.672 4.617 1 97.94 122 ALA A CA 1
ATOM 945 C C . ALA A 1 122 ? 6.211 -24.969 5.07 1 97.94 122 ALA A C 1
ATOM 947 O O . ALA A 1 122 ? 6.844 -25 6.129 1 97.94 122 ALA A O 1
ATOM 948 N N . ASP A 1 123 ? 6.168 -25.953 4.215 1 96.69 123 ASP A N 1
ATOM 949 C CA . ASP A 1 123 ? 6.738 -27.25 4.527 1 96.69 123 ASP A CA 1
ATOM 950 C C . ASP A 1 123 ? 8.156 -27.375 3.982 1 96.69 123 ASP A C 1
ATOM 952 O O . ASP A 1 123 ? 8.844 -28.375 4.23 1 96.69 123 ASP A O 1
ATOM 956 N N . GLY A 1 124 ? 8.602 -26.375 3.207 1 95.56 124 GLY A N 1
ATOM 957 C CA . GLY A 1 124 ? 9.93 -26.406 2.615 1 95.56 124 GLY A CA 1
ATOM 958 C C . GLY A 1 124 ? 10.016 -27.312 1.396 1 95.56 124 GLY A C 1
ATOM 959 O O . GLY A 1 124 ? 11.102 -27.484 0.826 1 95.56 124 GLY A O 1
ATOM 960 N N . LYS A 1 125 ? 9 -27.922 0.961 1 94.75 125 LYS A N 1
ATOM 961 C CA . LYS A 1 125 ? 8.953 -28.828 -0.191 1 94.75 125 LYS A CA 1
ATOM 962 C C . LYS A 1 125 ? 8.078 -28.25 -1.3 1 94.75 125 LYS A C 1
ATOM 964 O O . LYS A 1 125 ? 8.586 -27.734 -2.303 1 94.75 125 LYS A O 1
ATOM 969 N N . GLU A 1 126 ? 6.816 -28.172 -1.022 1 95.38 126 GLU A N 1
ATOM 970 C CA . GLU A 1 126 ? 5.902 -27.578 -1.998 1 95.38 126 GLU A CA 1
ATOM 971 C C . GLU A 1 126 ? 6.039 -26.062 -2.035 1 95.38 126 GLU A C 1
ATOM 973 O O . GLU A 1 126 ? 6.023 -25.453 -3.111 1 95.38 126 GLU A O 1
ATOM 978 N N . VAL A 1 127 ? 6.09 -25.516 -0.823 1 98 127 VAL A N 1
ATOM 979 C CA . VAL A 1 127 ? 6.348 -24.094 -0.659 1 98 127 VAL A CA 1
ATOM 980 C C . VAL A 1 127 ? 7.629 -23.891 0.142 1 98 127 VAL A C 1
ATOM 982 O O . VAL A 1 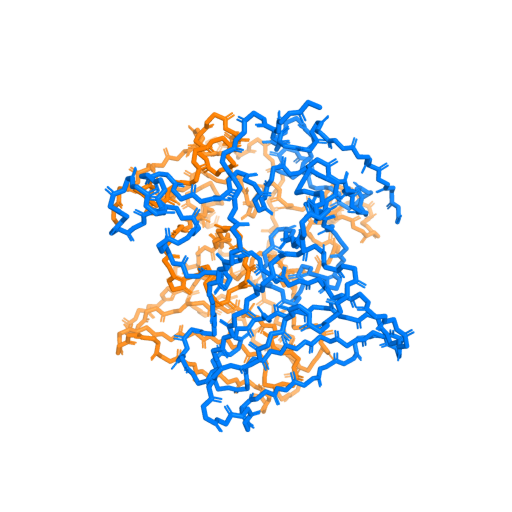127 ? 7.75 -24.375 1.27 1 98 127 VAL A O 1
ATOM 985 N N . PRO A 1 128 ? 8.602 -23.234 -0.443 1 97.12 128 PRO A N 1
ATOM 986 C CA . PRO A 1 128 ? 9.836 -23 0.298 1 97.12 128 PRO A CA 1
ATOM 987 C C . PRO A 1 128 ? 9.617 -22.188 1.571 1 97.12 128 PRO A C 1
ATOM 989 O O . PRO A 1 128 ? 8.648 -21.438 1.668 1 97.12 128 PRO A O 1
ATOM 992 N N . GLN A 1 129 ? 10.445 -22.266 2.582 1 95 129 GLN A N 1
ATOM 993 C CA . GLN A 1 129 ? 10.328 -21.594 3.875 1 95 129 GLN A CA 1
ATOM 994 C C . GLN A 1 129 ? 10.195 -20.094 3.705 1 95 129 GLN A C 1
ATOM 996 O O . GLN A 1 129 ? 9.5 -19.438 4.484 1 95 129 GLN A O 1
ATOM 1001 N N . GLY A 1 130 ? 10.633 -19.406 2.779 1 95.75 130 GLY A N 1
ATOM 1002 C CA . GLY A 1 130 ? 10.547 -17.969 2.551 1 95.75 130 GLY A CA 1
ATOM 1003 C C . GLY A 1 130 ? 9.43 -17.578 1.594 1 95.75 130 GLY A C 1
ATOM 1004 O O . GLY A 1 130 ? 9.281 -16.406 1.25 1 95.75 130 GLY A O 1
ATOM 1005 N N . GLY A 1 131 ? 8.656 -18.625 1.265 1 98.25 131 GLY A N 1
ATOM 1006 C CA . GLY A 1 131 ? 7.602 -18.375 0.296 1 98.25 131 GLY A CA 1
ATOM 1007 C C . GLY A 1 131 ? 8.133 -17.953 -1.064 1 98.25 131 GLY A C 1
ATOM 1008 O O . GLY A 1 131 ? 9.25 -18.312 -1.435 1 98.25 131 GLY A O 1
ATOM 1009 N N . PHE A 1 132 ? 7.293 -17.281 -1.782 1 98.62 132 PHE A N 1
ATOM 1010 C CA . PHE A 1 132 ? 7.605 -16.906 -3.154 1 98.62 132 PHE A CA 1
ATOM 1011 C C . PHE A 1 132 ? 7.617 -15.383 -3.307 1 98.62 132 PHE A C 1
ATOM 1013 O O . PHE A 1 132 ? 7.445 -14.867 -4.41 1 98.62 132 PHE A O 1
ATOM 1020 N N . GLY A 1 133 ? 7.766 -14.672 -2.188 1 98 133 GLY A N 1
ATOM 1021 C CA . GLY A 1 133 ? 7.695 -13.219 -2.186 1 98 133 GLY A CA 1
ATOM 1022 C C . GLY A 1 133 ? 8.672 -12.578 -3.154 1 98 133 GLY A C 1
ATOM 1023 O O . GLY A 1 133 ? 8.328 -11.602 -3.826 1 98 133 GLY A O 1
ATOM 1024 N N . MET A 1 134 ? 9.891 -13.094 -3.244 1 96.69 134 MET A N 1
ATOM 1025 C CA . MET A 1 134 ? 10.891 -12.555 -4.16 1 96.69 134 MET A CA 1
ATOM 1026 C C . MET A 1 134 ? 10.438 -12.695 -5.605 1 96.69 134 MET A C 1
ATOM 1028 O O . MET A 1 134 ? 10.609 -11.773 -6.41 1 96.69 134 MET A O 1
ATOM 1032 N N . ALA A 1 135 ? 9.875 -13.781 -5.941 1 97.81 135 ALA A N 1
ATOM 1033 C CA . ALA A 1 135 ? 9.367 -13.977 -7.297 1 97.81 135 ALA A CA 1
ATOM 1034 C C . ALA A 1 135 ? 8.242 -12.992 -7.609 1 97.81 135 ALA A C 1
ATOM 1036 O O . ALA A 1 135 ? 8.156 -12.469 -8.719 1 97.81 135 ALA A O 1
ATOM 1037 N N . LEU A 1 136 ? 7.438 -12.695 -6.656 1 98.31 136 LEU A N 1
ATOM 1038 C CA . LEU A 1 136 ? 6.211 -11.93 -6.848 1 98.31 136 LEU A CA 1
ATOM 1039 C C . LEU A 1 136 ? 6.496 -10.43 -6.812 1 98.31 136 LEU A C 1
ATOM 1041 O O . LEU A 1 136 ? 5.777 -9.648 -7.434 1 98.31 136 LEU A O 1
ATOM 1045 N N . ALA A 1 137 ? 7.555 -10.031 -6.133 1 97.88 137 ALA A N 1
ATOM 1046 C CA . ALA A 1 137 ? 7.734 -8.609 -5.848 1 97.88 137 ALA A CA 1
ATOM 1047 C C . ALA A 1 137 ? 9.203 -8.203 -5.969 1 97.88 137 ALA A C 1
ATOM 1049 O O . ALA A 1 137 ? 9.68 -7.359 -5.207 1 97.88 137 ALA A O 1
ATOM 1050 N N . ASN A 1 138 ? 9.961 -8.742 -6.871 1 96 138 ASN A N 1
ATOM 1051 C CA . ASN A 1 138 ? 11.391 -8.477 -7 1 96 138 ASN A CA 1
ATOM 1052 C C . ASN A 1 138 ? 11.656 -7.117 -7.637 1 96 138 ASN A C 1
ATOM 1054 O O . ASN A 1 138 ? 12.758 -6.574 -7.512 1 96 138 ASN A O 1
ATOM 1058 N N . GLY A 1 139 ? 10.672 -6.57 -8.305 1 95.94 139 GLY A N 1
ATOM 1059 C CA . GLY A 1 139 ? 10.836 -5.254 -8.898 1 95.94 139 GLY A CA 1
ATOM 1060 C C . GLY A 1 139 ? 11.617 -5.273 -10.203 1 95.94 139 GLY A C 1
ATOM 1061 O O . GLY A 1 139 ? 12.234 -4.277 -10.578 1 95.94 139 GLY A O 1
ATOM 1062 N N . GLY A 1 140 ? 11.633 -6.359 -10.859 1 96.12 140 GLY A N 1
ATOM 1063 C CA . GLY A 1 140 ? 12.43 -6.48 -12.07 1 96.12 140 GLY A CA 1
ATOM 1064 C C . GLY A 1 140 ? 11.711 -5.969 -13.305 1 96.12 140 GLY A C 1
ATOM 1065 O O . GLY A 1 140 ? 12.312 -5.84 -14.375 1 96.12 140 GLY A O 1
ATOM 1066 N N . GLY A 1 141 ? 10.453 -5.668 -13.219 1 97.5 141 GLY A N 1
ATOM 1067 C CA . GLY A 1 141 ? 9.68 -5.145 -14.328 1 97.5 141 GLY A CA 1
ATOM 1068 C C . GLY A 1 141 ? 9.758 -3.633 -14.445 1 97.5 141 GLY A C 1
ATOM 1069 O O . GLY A 1 141 ? 10.852 -3.066 -14.523 1 97.5 141 GLY A O 1
ATOM 1070 N N . GLU A 1 142 ? 8.594 -3 -14.453 1 97.81 142 GLU A N 1
ATOM 1071 C CA . GLU A 1 142 ? 8.539 -1.552 -14.625 1 97.81 142 GLU A CA 1
ATOM 1072 C C . GLU A 1 142 ? 8.227 -0.847 -13.305 1 97.81 142 GLU A C 1
ATOM 1074 O O . GLU A 1 142 ? 7.43 -1.34 -12.508 1 97.81 142 GLU A O 1
ATOM 1079 N N . HIS A 1 143 ? 8.914 0.282 -13.133 1 98.06 143 HIS A N 1
ATOM 1080 C CA . HIS A 1 143 ? 8.578 1.243 -12.086 1 98.06 143 HIS A CA 1
ATOM 1081 C C . HIS A 1 143 ? 7.988 2.518 -12.68 1 98.06 143 HIS A C 1
ATOM 1083 O O . HIS A 1 143 ? 8.711 3.32 -13.281 1 98.06 143 HIS A O 1
ATOM 1089 N N . GLY A 1 144 ? 6.66 2.625 -12.5 1 98 144 GLY A N 1
ATOM 1090 C CA . GLY A 1 144 ? 5.996 3.742 -13.148 1 98 144 GLY A CA 1
ATOM 1091 C C . GLY A 1 144 ? 5.871 4.965 -12.258 1 98 144 GLY A C 1
ATOM 1092 O O . GLY A 1 144 ? 5.918 4.852 -11.031 1 98 144 GLY A O 1
ATOM 1093 N N . TRP A 1 145 ? 5.797 6.227 -12.914 1 98.25 145 TRP A N 1
ATOM 1094 C CA . TRP A 1 145 ? 5.551 7.512 -12.273 1 98.25 145 TRP A CA 1
ATOM 1095 C C . TRP A 1 145 ? 6.645 7.836 -11.266 1 98.25 145 TRP A C 1
ATOM 1097 O O . TRP A 1 145 ? 6.363 8.305 -10.156 1 98.25 145 TRP A O 1
ATOM 1107 N N . CYS A 1 146 ? 7.809 7.605 -11.688 1 97.62 146 CYS A N 1
ATOM 1108 C CA . CYS A 1 146 ? 8.953 7.867 -10.82 1 97.62 146 CYS A CA 1
ATOM 1109 C C . CYS A 1 146 ? 9.125 9.359 -10.578 1 97.62 146 CYS A C 1
ATOM 1111 O O . CYS A 1 146 ? 9.797 9.766 -9.625 1 97.62 146 CYS A O 1
ATOM 1113 N N . LYS A 1 147 ? 8.438 10.227 -11.391 1 97.31 147 LYS A N 1
ATOM 1114 C CA . LYS A 1 147 ? 8.477 11.664 -11.141 1 97.31 147 LYS A CA 1
ATOM 1115 C C . LYS A 1 147 ? 7.844 12.008 -9.797 1 97.31 147 LYS A C 1
ATOM 1117 O O . LYS A 1 147 ? 8.109 13.078 -9.242 1 97.31 147 LYS A O 1
ATOM 1122 N N . ASN A 1 148 ? 7.047 11.086 -9.297 1 98.19 148 ASN A N 1
ATOM 1123 C CA . ASN A 1 148 ? 6.344 11.32 -8.047 1 98.19 148 ASN A CA 1
ATOM 1124 C C . ASN A 1 148 ? 7.113 10.766 -6.852 1 98.19 148 ASN A C 1
ATOM 1126 O O . ASN A 1 148 ? 6.598 10.719 -5.734 1 98.19 148 ASN A O 1
ATOM 1130 N N . GLU A 1 149 ? 8.305 10.32 -7.059 1 97.38 149 GLU A N 1
ATOM 1131 C CA . GLU A 1 149 ? 9.086 9.766 -5.965 1 97.38 149 GLU A CA 1
ATOM 1132 C C . GLU A 1 149 ? 9.203 10.75 -4.809 1 97.38 149 GLU A C 1
ATOM 1134 O O . GLU A 1 149 ? 9.312 11.961 -5.031 1 97.38 149 GLU A O 1
ATOM 1139 N N . ILE A 1 150 ? 9.078 10.219 -3.645 1 96.62 150 ILE A N 1
ATOM 1140 C CA . ILE A 1 150 ? 9.383 10.977 -2.439 1 96.62 150 ILE A CA 1
ATOM 1141 C C . ILE A 1 150 ? 10.867 10.836 -2.104 1 96.62 150 ILE A C 1
ATOM 1143 O O . ILE A 1 150 ? 11.32 9.75 -1.72 1 96.62 150 ILE A O 1
ATOM 1147 N N . LYS A 1 151 ? 11.57 11.922 -2.23 1 93.31 151 LYS A N 1
ATOM 1148 C CA . LYS A 1 151 ? 13.008 11.883 -1.998 1 93.31 151 LYS A CA 1
ATOM 1149 C C . LYS A 1 151 ? 13.328 11.375 -0.598 1 93.31 151 LYS A C 1
ATOM 1151 O O . LYS A 1 151 ? 12.758 11.852 0.388 1 93.31 151 LYS A O 1
ATOM 1156 N N . GLY A 1 152 ? 14.195 10.32 -0.558 1 92.38 152 GLY A N 1
ATOM 1157 C CA . GLY A 1 152 ? 14.617 9.75 0.714 1 92.38 152 GLY A CA 1
ATOM 1158 C C . GLY A 1 152 ? 13.68 8.68 1.231 1 92.38 152 GLY A C 1
ATOM 1159 O O . GLY A 1 152 ? 13.938 8.07 2.27 1 92.38 152 GLY A O 1
ATOM 1160 N N . VAL A 1 153 ? 12.586 8.453 0.532 1 95.12 153 VAL A N 1
ATOM 1161 C CA . VAL A 1 153 ? 11.602 7.5 1.019 1 95.12 153 VAL A CA 1
ATOM 1162 C C . VAL A 1 153 ? 11.32 6.457 -0.06 1 95.12 153 VAL A C 1
ATOM 1164 O O . VAL A 1 153 ? 11.555 5.262 0.143 1 95.12 153 VAL A O 1
ATOM 1167 N N . THR A 1 154 ? 10.898 6.922 -1.273 1 96 154 THR A N 1
ATOM 1168 C CA . THR A 1 154 ? 10.5 5.957 -2.295 1 96 154 THR A CA 1
ATOM 1169 C C . THR A 1 154 ? 11.383 6.09 -3.531 1 96 154 THR A C 1
ATOM 1171 O O . THR A 1 154 ? 11.047 5.578 -4.602 1 96 154 THR A O 1
ATOM 1174 N N . ASP A 1 155 ? 12.422 6.816 -3.436 1 94.12 155 ASP A N 1
ATOM 1175 C CA . ASP A 1 155 ? 13.328 6.945 -4.574 1 94.12 155 ASP A CA 1
ATOM 1176 C C . ASP A 1 155 ? 14.258 5.742 -4.672 1 94.12 155 ASP A C 1
ATOM 1178 O O . ASP A 1 155 ? 14.227 4.852 -3.814 1 94.12 155 ASP A O 1
ATOM 1182 N N . GLU A 1 156 ? 15 5.684 -5.703 1 90.38 156 GLU A N 1
ATOM 1183 C CA . GLU A 1 156 ? 15.836 4.531 -6.02 1 90.38 156 GLU A CA 1
ATOM 1184 C C . GLU A 1 156 ? 16.875 4.285 -4.93 1 90.38 156 GLU A C 1
ATOM 1186 O O . GLU A 1 156 ? 17.25 3.139 -4.668 1 90.38 156 GLU A O 1
ATOM 1191 N N . ALA A 1 157 ? 17.375 5.301 -4.281 1 88.69 157 ALA A N 1
ATOM 1192 C CA . ALA A 1 157 ? 18.375 5.164 -3.223 1 88.69 157 ALA A CA 1
ATOM 1193 C C . ALA A 1 157 ? 17.766 4.523 -1.979 1 88.69 157 ALA A C 1
ATOM 1195 O O . ALA A 1 157 ? 18.453 3.814 -1.238 1 88.69 157 ALA A O 1
ATOM 1196 N N . SER A 1 158 ? 16.5 4.695 -1.83 1 89.94 158 SER A N 1
ATOM 1197 C CA . SER A 1 158 ? 15.82 4.258 -0.61 1 89.94 158 SER A CA 1
ATOM 1198 C C . SER A 1 158 ? 15.211 2.871 -0.782 1 89.94 158 SER A C 1
ATOM 1200 O O . SER A 1 158 ? 15.164 2.088 0.169 1 89.94 158 SER A O 1
ATOM 1202 N N . LEU A 1 159 ? 14.68 2.582 -1.959 1 92.06 159 LEU A N 1
ATOM 1203 C CA . LEU A 1 159 ? 14.102 1.281 -2.275 1 92.06 159 LEU A CA 1
ATOM 1204 C C . LEU A 1 159 ? 15.016 0.49 -3.201 1 92.06 159 LEU A C 1
ATOM 1206 O O . LEU A 1 159 ? 15.07 0.755 -4.406 1 92.06 159 LEU A O 1
ATOM 1210 N N . GLY A 1 160 ? 15.594 -0.49 -2.652 1 86.88 160 GLY A N 1
ATOM 1211 C CA . GLY A 1 160 ? 16.609 -1.237 -3.381 1 86.88 160 GLY A CA 1
ATOM 1212 C C . GLY A 1 160 ? 16.078 -1.885 -4.645 1 86.88 160 GLY A C 1
ATOM 1213 O O . GLY A 1 160 ? 16.75 -1.897 -5.676 1 86.88 160 GLY A O 1
ATOM 1214 N N . PHE A 1 161 ? 14.906 -2.326 -4.59 1 87.88 161 PHE A N 1
ATOM 1215 C CA . PHE A 1 161 ? 14.359 -3.049 -5.734 1 87.88 161 PHE A CA 1
ATOM 1216 C C . PHE A 1 161 ? 14.125 -2.105 -6.91 1 87.88 161 PHE A C 1
ATOM 1218 O O . PHE A 1 161 ? 13.969 -2.551 -8.047 1 87.88 161 PHE A O 1
ATOM 1225 N N . MET A 1 162 ? 14.086 -0.827 -6.668 1 88 162 MET A N 1
ATOM 1226 C CA . MET A 1 162 ? 13.852 0.152 -7.727 1 88 162 MET A CA 1
ATOM 1227 C C . MET A 1 162 ? 15.055 0.246 -8.656 1 88 162 MET A C 1
ATOM 1229 O O . MET A 1 162 ? 14.969 0.857 -9.727 1 88 162 MET A O 1
ATOM 1233 N N . LYS A 1 163 ? 16.141 -0.375 -8.266 1 90.38 163 LYS A N 1
ATOM 1234 C CA . LYS A 1 163 ? 17.328 -0.405 -9.109 1 90.38 163 LYS A CA 1
ATOM 1235 C C . LYS A 1 163 ? 17.219 -1.489 -10.18 1 90.38 163 LYS A C 1
ATOM 1237 O O . LYS A 1 163 ? 18 -1.514 -11.133 1 90.38 163 LYS A O 1
ATOM 1242 N N . ARG A 1 164 ? 16.172 -2.211 -9.938 1 90.19 164 ARG A N 1
ATOM 1243 C CA . ARG A 1 164 ? 15.906 -3.279 -10.891 1 90.19 164 ARG A CA 1
ATOM 1244 C C . ARG A 1 164 ? 14.859 -2.855 -11.914 1 90.19 164 ARG A C 1
ATOM 1246 O O . ARG A 1 164 ? 14.07 -1.943 -11.664 1 90.19 164 ARG A O 1
ATOM 1253 N N . GLY A 1 165 ? 14.891 -3.406 -13.008 1 94.81 165 GLY A N 1
ATOM 1254 C CA . GLY A 1 165 ? 13.852 -3.158 -14 1 94.81 165 GLY A CA 1
ATOM 1255 C C . GLY A 1 165 ? 14.016 -1.828 -14.711 1 94.81 165 GLY A C 1
ATOM 1256 O O . GLY A 1 165 ? 15.125 -1.324 -14.852 1 94.81 165 GLY A O 1
ATOM 1257 N N . THR A 1 166 ? 12.852 -1.381 -15.273 1 97.25 166 THR A N 1
ATOM 1258 C CA . THR A 1 166 ? 12.844 -0.142 -16.047 1 97.25 166 THR A CA 1
ATOM 1259 C C . THR A 1 166 ? 12.031 0.935 -15.328 1 97.25 166 THR A C 1
ATOM 1261 O O . THR A 1 166 ? 10.922 0.676 -14.859 1 97.25 166 THR A O 1
ATOM 1264 N N . ARG A 1 167 ? 12.602 2.139 -15.258 1 96.81 167 ARG A N 1
ATOM 1265 C CA . ARG A 1 167 ? 11.938 3.258 -14.594 1 96.81 167 ARG A CA 1
ATOM 1266 C C . ARG A 1 167 ? 11.359 4.23 -15.617 1 96.81 167 ARG A C 1
ATOM 1268 O O . ARG A 1 167 ? 12.008 4.555 -16.609 1 96.81 167 ARG A O 1
ATOM 1275 N N . THR A 1 168 ? 10.094 4.637 -15.359 1 97.25 168 THR A N 1
ATOM 1276 C CA . THR A 1 168 ? 9.477 5.641 -16.219 1 97.25 168 THR A CA 1
ATOM 1277 C C . THR A 1 168 ? 8.969 6.82 -15.391 1 97.25 168 THR A C 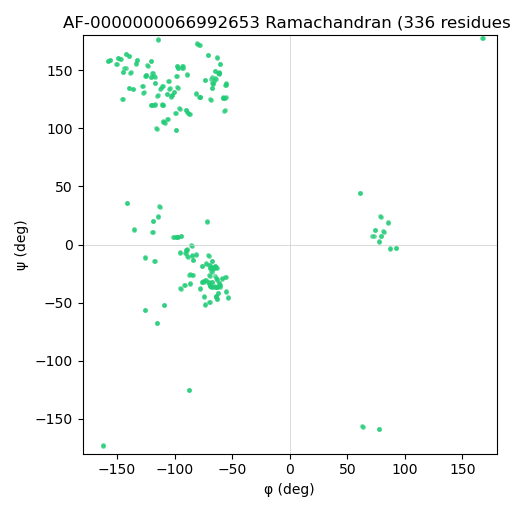1
ATOM 1279 O O . THR A 1 168 ? 8.5 6.641 -14.266 1 97.25 168 THR A O 1
ATOM 1282 N N . GLU A 1 169 ? 9.047 8.078 -15.938 1 95.69 169 GLU A N 1
ATOM 1283 C CA . GLU A 1 169 ? 8.594 9.266 -15.219 1 95.69 169 GLU A CA 1
ATOM 1284 C C . GLU A 1 169 ? 7.074 9.367 -15.211 1 95.69 169 GLU A C 1
ATOM 1286 O O . GLU A 1 169 ? 6.492 9.977 -14.312 1 95.69 169 GLU A O 1
ATOM 1291 N N . GLU A 1 170 ? 6.512 8.867 -16.328 1 91.69 170 GLU A N 1
ATOM 1292 C CA . GLU A 1 170 ? 5.055 8.797 -16.406 1 91.69 170 GLU A CA 1
ATOM 1293 C C . GLU A 1 170 ? 4.594 7.41 -16.828 1 91.69 170 GLU A C 1
ATOM 1295 O O . GLU A 1 170 ? 5.293 6.715 -17.578 1 91.69 170 GLU A O 1
ATOM 1300 N N . MET B 1 1 ? 16.141 19.281 18.922 1 49.78 1 MET B N 1
ATOM 1301 C CA . MET B 1 1 ? 16.734 19.594 17.625 1 49.78 1 MET B CA 1
ATOM 1302 C C . MET B 1 1 ? 15.703 19.438 16.516 1 49.78 1 MET B C 1
ATOM 1304 O O . MET B 1 1 ? 14.797 18.609 16.609 1 49.78 1 MET B O 1
ATOM 1308 N N . SER B 1 2 ? 15.523 20.406 15.664 1 61.69 2 SER B N 1
ATOM 1309 C CA . SER B 1 2 ? 14.586 20.375 14.547 1 61.69 2 SER B CA 1
ATOM 1310 C C . SER B 1 2 ? 14.852 19.172 13.641 1 61.69 2 SER B C 1
ATOM 1312 O O . SER B 1 2 ? 16 18.797 13.43 1 61.69 2 SER B O 1
ATOM 1314 N N . PRO B 1 3 ? 13.773 18.547 13.234 1 71.12 3 PRO B N 1
ATOM 1315 C CA . PRO B 1 3 ? 14.031 17.422 12.344 1 71.12 3 PRO B CA 1
ATOM 1316 C C . PRO B 1 3 ? 14.734 17.828 11.047 1 71.12 3 PRO B C 1
ATOM 1318 O O . PRO B 1 3 ? 14.602 18.969 10.609 1 71.12 3 PRO B O 1
ATOM 1321 N N . PRO B 1 4 ? 15.539 17.047 10.516 1 80.81 4 PRO B N 1
ATOM 1322 C CA . PRO B 1 4 ? 16.312 17.344 9.305 1 80.81 4 PRO B CA 1
ATOM 1323 C C . PRO B 1 4 ? 15.445 17.359 8.039 1 80.81 4 PRO B C 1
ATOM 1325 O O . PRO B 1 4 ? 15.914 16.984 6.965 1 80.81 4 PRO B O 1
ATOM 1328 N N . PHE B 1 5 ? 14.133 17.5 8.133 1 91.81 5 PHE B N 1
ATOM 1329 C CA . PHE B 1 5 ? 13.188 17.641 7.031 1 91.81 5 PHE B CA 1
ATOM 1330 C C . PHE B 1 5 ? 12.086 18.625 7.379 1 91.81 5 PHE B C 1
ATOM 1332 O O . PHE B 1 5 ? 11.758 18.812 8.555 1 91.81 5 PHE B O 1
ATOM 1339 N N . PRO B 1 6 ? 11.547 19.266 6.367 1 95.69 6 PRO B N 1
ATOM 1340 C CA . PRO B 1 6 ? 10.438 20.188 6.648 1 95.69 6 PRO B CA 1
ATOM 1341 C C . PRO B 1 6 ? 9.203 19.469 7.195 1 95.69 6 PRO B C 1
ATOM 1343 O O . PRO B 1 6 ? 8.914 18.328 6.793 1 95.69 6 PRO B O 1
ATOM 1346 N N . THR B 1 7 ? 8.531 20.125 8.148 1 97.5 7 THR B N 1
ATOM 1347 C CA . THR B 1 7 ? 7.309 19.562 8.727 1 97.5 7 THR B CA 1
ATOM 1348 C C . THR B 1 7 ? 6.117 20.484 8.461 1 97.5 7 THR B C 1
ATOM 1350 O O . THR B 1 7 ? 6.27 21.703 8.391 1 97.5 7 THR B O 1
ATOM 1353 N N . PRO B 1 8 ? 4.965 19.938 8.297 1 98.06 8 PRO B N 1
ATOM 1354 C CA . PRO B 1 8 ? 3.777 20.75 8.039 1 98.06 8 PRO B CA 1
ATOM 1355 C C . PRO B 1 8 ? 3.018 21.109 9.312 1 98.06 8 PRO B C 1
ATOM 1357 O O . PRO B 1 8 ? 3.045 20.359 10.289 1 98.06 8 PRO B O 1
ATOM 1360 N N . LYS B 1 9 ? 2.359 22.234 9.219 1 97.62 9 LYS B N 1
ATOM 1361 C CA . LYS B 1 9 ? 1.368 22.547 10.25 1 97.62 9 LYS B CA 1
ATOM 1362 C C . LYS B 1 9 ? 0.073 21.766 10.016 1 97.62 9 LYS B C 1
ATOM 1364 O O . LYS B 1 9 ? -0.594 21.359 10.969 1 97.62 9 LYS B O 1
ATOM 1369 N N . PHE B 1 10 ? -0.285 21.625 8.773 1 98.69 10 PHE B N 1
ATOM 1370 C CA . PHE B 1 10 ? -1.461 20.859 8.375 1 98.69 10 PHE B CA 1
ATOM 1371 C C . PHE B 1 10 ? -1.254 20.234 7 1 98.69 10 PHE B C 1
ATOM 1373 O O . PHE B 1 10 ? -0.362 20.641 6.254 1 98.69 10 PHE B O 1
ATOM 1380 N N . ILE B 1 11 ? -2.016 19.25 6.719 1 98.88 11 ILE B N 1
ATOM 1381 C CA . ILE B 1 11 ? -2.1 18.641 5.395 1 98.88 11 ILE B CA 1
ATOM 1382 C C . ILE B 1 11 ? -3.557 18.312 5.066 1 98.88 11 ILE B C 1
ATOM 1384 O O . ILE B 1 11 ? -4.414 18.328 5.953 1 98.88 11 ILE B O 1
ATOM 1388 N N . THR B 1 12 ? -3.781 18.109 3.822 1 98.88 12 THR B N 1
ATOM 1389 C CA . THR B 1 12 ? -5.07 17.594 3.389 1 98.88 12 THR B CA 1
ATOM 1390 C C . THR B 1 12 ? -4.891 16.266 2.646 1 98.88 12 THR B C 1
ATOM 1392 O O . THR B 1 12 ? -3.781 15.93 2.229 1 98.88 12 THR B O 1
ATOM 1395 N N . GLY B 1 13 ? -5.949 15.492 2.611 1 98.94 13 GLY B N 1
ATOM 1396 C CA . GLY B 1 13 ? -5.996 14.227 1.904 1 98.94 13 GLY B CA 1
ATOM 1397 C C . GLY B 1 13 ? -7.41 13.742 1.646 1 98.94 13 GLY B C 1
ATOM 1398 O O . GLY B 1 13 ? -8.375 14.484 1.826 1 98.94 13 GLY B O 1
ATOM 1399 N N . GLY B 1 14 ? -7.484 12.508 1.127 1 98.88 14 GLY B N 1
ATOM 1400 C CA . GLY B 1 14 ? -8.781 11.922 0.829 1 98.88 14 GLY B CA 1
ATOM 1401 C C . GLY B 1 14 ? -8.688 10.664 -0.014 1 98.88 14 GLY B C 1
ATOM 1402 O O . GLY B 1 14 ? -7.598 10.266 -0.424 1 98.88 14 GLY B O 1
ATOM 1403 N N . CYS B 1 15 ? -9.906 10.109 -0.227 1 98.94 15 CYS B N 1
ATOM 1404 C CA . CYS B 1 15 ? -9.969 8.875 -0.997 1 98.94 15 CYS B CA 1
ATOM 1405 C C . CYS B 1 15 ? -9.836 9.156 -2.488 1 98.94 15 CYS B C 1
ATOM 1407 O O . CYS B 1 15 ? -9.758 10.312 -2.904 1 98.94 15 CYS B O 1
ATOM 1409 N N . LEU B 1 16 ? -9.703 8.156 -3.273 1 98.81 16 LEU B N 1
ATOM 1410 C CA . LEU B 1 16 ? -9.438 8.219 -4.707 1 98.81 16 LEU B CA 1
ATOM 1411 C C . LEU B 1 16 ? -10.586 8.883 -5.449 1 98.81 16 LEU B C 1
ATOM 1413 O O . LEU B 1 16 ? -10.367 9.664 -6.375 1 98.81 16 LEU B O 1
ATOM 1417 N N . CYS B 1 17 ? -11.812 8.688 -5.07 1 98.62 17 CYS B N 1
ATOM 1418 C CA . CYS B 1 17 ? -12.961 9.227 -5.789 1 98.62 17 CYS B CA 1
ATOM 1419 C C . CYS B 1 17 ? -13.344 10.602 -5.254 1 98.62 17 CYS B C 1
ATOM 1421 O O . CYS B 1 17 ? -14.281 11.227 -5.75 1 98.62 17 CYS B O 1
ATOM 1423 N N . ASN B 1 18 ? -12.742 11.008 -4.227 1 98.38 18 ASN B N 1
ATOM 1424 C CA . ASN B 1 18 ? -12.875 12.336 -3.645 1 98.38 18 ASN B CA 1
ATOM 1425 C C . ASN B 1 18 ? -14.156 12.461 -2.816 1 98.38 18 ASN B C 1
ATOM 1427 O O . ASN B 1 18 ? -14.461 13.531 -2.299 1 98.38 18 ASN B O 1
ATOM 1431 N N . ALA B 1 19 ? -14.852 11.367 -2.621 1 98.75 19 ALA B N 1
ATOM 1432 C CA . ALA B 1 19 ? -16.047 11.414 -1.78 1 98.75 19 ALA B CA 1
ATOM 1433 C C . ALA B 1 19 ? -15.68 11.688 -0.324 1 98.75 19 ALA B C 1
ATOM 1435 O O . ALA B 1 19 ? -16.453 12.289 0.414 1 98.75 19 ALA B O 1
ATOM 1436 N N . LEU B 1 20 ? -14.586 11.25 0.123 1 98.94 20 LEU B N 1
ATOM 1437 C CA . LEU B 1 20 ? -14.062 11.508 1.46 1 98.94 20 LEU B CA 1
ATOM 1438 C C . LEU B 1 20 ? -12.836 12.414 1.398 1 98.94 20 LEU B C 1
ATOM 1440 O O . LEU B 1 20 ? -11.867 12.102 0.704 1 98.94 20 LEU B O 1
ATOM 1444 N N . ARG B 1 21 ? -12.938 13.516 2.027 1 98.94 21 ARG B N 1
ATOM 1445 C CA . ARG B 1 21 ? -11.844 14.469 2.16 1 98.94 21 ARG B CA 1
ATOM 1446 C C . ARG B 1 21 ? -11.562 14.789 3.627 1 98.94 21 ARG B C 1
ATOM 1448 O O . ARG B 1 21 ? -12.484 14.844 4.441 1 98.94 21 ARG B O 1
ATOM 1455 N N . TYR B 1 22 ? -10.266 15.008 3.975 1 98.94 22 TYR B N 1
ATOM 1456 C CA . TYR B 1 22 ? -9.938 15.312 5.359 1 98.94 22 TYR B CA 1
ATOM 1457 C C . TYR B 1 22 ? -8.828 16.359 5.438 1 98.94 22 TYR B C 1
ATOM 1459 O O . TYR B 1 22 ? -8.172 16.656 4.434 1 98.94 22 TYR B O 1
ATOM 1467 N N . ARG B 1 23 ? -8.672 16.906 6.512 1 98.94 23 ARG B N 1
ATOM 1468 C CA . ARG B 1 23 ? -7.555 17.75 6.926 1 98.94 23 ARG B CA 1
ATOM 1469 C C . ARG B 1 23 ? -6.973 17.281 8.25 1 98.94 23 ARG B C 1
ATOM 1471 O O . ARG B 1 23 ? -7.711 16.875 9.148 1 98.94 23 ARG B O 1
ATOM 1478 N N . VAL B 1 24 ? -5.699 17.234 8.367 1 98.88 24 VAL B N 1
ATOM 1479 C CA . VAL B 1 24 ? -4.996 16.969 9.625 1 98.88 24 VAL B CA 1
ATOM 1480 C C . VAL B 1 24 ? -4.285 18.234 10.094 1 98.88 24 VAL B C 1
ATOM 1482 O O . VAL B 1 24 ? -3.449 18.797 9.375 1 98.88 24 VAL B O 1
ATOM 1485 N N . ASP B 1 25 ? -4.609 18.703 11.219 1 98.88 25 ASP B N 1
ATOM 1486 C CA . ASP B 1 25 ? -3.871 19.766 11.891 1 98.88 25 ASP B CA 1
ATOM 1487 C C . ASP B 1 25 ? -2.93 19.188 12.945 1 98.88 25 ASP B C 1
ATOM 1489 O O . ASP B 1 25 ? -3.379 18.688 13.984 1 98.88 25 ASP B O 1
ATOM 1493 N N . PHE B 1 26 ? -1.619 19.359 12.648 1 98.56 26 PHE B N 1
ATOM 1494 C CA . PHE B 1 26 ? -0.656 18.766 13.562 1 98.56 26 PHE B CA 1
ATOM 1495 C C . PHE B 1 26 ? -0.446 19.656 14.781 1 98.56 26 PHE B C 1
ATOM 1497 O O . PHE B 1 26 ? -0.223 20.859 14.648 1 98.56 26 PHE B O 1
ATOM 1504 N N . PRO B 1 27 ? -0.551 19.031 15.977 1 97 27 PRO B N 1
ATOM 1505 C CA . PRO B 1 27 ? -0.194 19.828 17.156 1 97 27 PRO B CA 1
ATOM 1506 C C . PRO B 1 27 ? 1.274 20.25 17.156 1 97 27 PRO B C 1
ATOM 1508 O O . PRO B 1 27 ? 2.107 19.594 16.516 1 97 27 PRO B O 1
ATOM 1511 N N . ALA B 1 28 ? 1.609 21.219 17.906 1 94.94 28 ALA B N 1
ATOM 1512 C CA . ALA B 1 28 ? 2.953 21.797 17.938 1 94.94 28 ALA B CA 1
ATOM 1513 C C . ALA B 1 28 ? 3.977 20.766 18.422 1 94.94 28 ALA B C 1
ATOM 1515 O O . ALA B 1 28 ? 5.137 20.797 18.016 1 94.94 28 ALA B O 1
ATOM 1516 N N . ASP B 1 29 ? 3.521 19.906 19.25 1 94.88 29 ASP B N 1
ATOM 1517 C CA . ASP B 1 29 ? 4.453 18.953 19.844 1 94.88 29 ASP B CA 1
ATOM 1518 C C . ASP B 1 29 ? 4.438 17.625 19.109 1 94.88 29 ASP B C 1
ATOM 1520 O O . ASP B 1 29 ? 4.98 16.625 19.594 1 94.88 29 ASP B O 1
ATOM 1524 N N . HIS B 1 30 ? 3.699 17.562 17.969 1 97.25 30 HIS B N 1
ATOM 1525 C CA . HIS B 1 30 ? 3.713 16.344 17.172 1 97.25 30 HIS B CA 1
ATOM 1526 C C . HIS B 1 30 ? 5.137 15.961 16.781 1 97.25 30 HIS B C 1
ATOM 1528 O O . HIS B 1 30 ? 5.875 16.781 16.234 1 97.25 30 HIS B O 1
ATOM 1534 N N . ASN B 1 31 ? 5.535 14.758 17.062 1 96.75 31 ASN B N 1
ATOM 1535 C CA . ASN B 1 31 ? 6.859 14.266 16.703 1 96.75 31 ASN B CA 1
ATOM 1536 C C . ASN B 1 31 ? 6.816 13.438 15.43 1 96.75 31 ASN B C 1
ATOM 1538 O O . ASN B 1 31 ? 6.539 12.234 15.477 1 96.75 31 ASN B O 1
ATOM 1542 N N . PHE B 1 32 ? 7.148 14.008 14.289 1 97.75 32 PHE B N 1
ATOM 1543 C CA . PHE B 1 32 ? 7.055 13.383 12.977 1 97.75 32 PHE B CA 1
ATOM 1544 C C . PHE B 1 32 ? 8 12.195 12.867 1 97.75 32 PHE B C 1
ATOM 1546 O O . PHE B 1 32 ? 7.754 11.266 12.102 1 97.75 32 PHE B O 1
ATOM 1553 N N . GLU B 1 33 ? 9.062 12.133 13.555 1 94.88 33 GLU B N 1
ATOM 1554 C CA . GLU B 1 33 ? 10 11.016 13.492 1 94.88 33 GLU B CA 1
ATOM 1555 C C . GLU B 1 33 ? 9.398 9.758 14.125 1 94.88 33 GLU B C 1
ATOM 1557 O O . GLU B 1 33 ? 9.344 8.703 13.492 1 94.88 33 GLU B O 1
ATOM 1562 N N . THR B 1 34 ? 8.867 9.93 15.336 1 95.75 34 THR B N 1
ATOM 1563 C CA . THR B 1 34 ? 8.398 8.75 16.047 1 95.75 34 THR B CA 1
ATOM 1564 C C . THR B 1 34 ? 6.984 8.383 15.609 1 95.75 34 THR B C 1
ATOM 1566 O O . THR B 1 34 ? 6.516 7.27 15.875 1 95.75 34 THR B O 1
ATOM 1569 N N . ALA B 1 35 ? 6.32 9.266 14.914 1 98 35 ALA B N 1
ATOM 1570 C CA . ALA B 1 35 ? 4.941 9.016 14.508 1 98 35 ALA B CA 1
ATOM 1571 C C . ALA B 1 35 ? 4.887 8.289 13.172 1 98 35 ALA B C 1
ATOM 1573 O O . ALA B 1 35 ? 3.816 7.863 12.727 1 98 35 ALA B O 1
ATOM 1574 N N . SER B 1 36 ? 6.016 8.188 12.492 1 98 36 SER B N 1
ATOM 1575 C CA . SER B 1 36 ? 6.109 7.492 11.211 1 98 36 SER B CA 1
ATOM 1576 C C . SER B 1 36 ? 6.406 6.008 11.406 1 98 36 SER B C 1
ATOM 1578 O O . SER B 1 36 ? 7.5 5.641 11.844 1 98 36 SER B O 1
ATOM 1580 N N . ASN B 1 37 ? 5.422 5.184 11.039 1 98.31 37 ASN B N 1
ATOM 1581 C CA . ASN B 1 37 ? 5.477 3.762 11.367 1 98.31 37 ASN B CA 1
ATOM 1582 C C . ASN B 1 37 ? 5.137 2.893 10.156 1 98.31 37 ASN B C 1
ATOM 1584 O O . ASN B 1 37 ? 4.562 3.375 9.18 1 98.31 37 ASN B O 1
ATOM 1588 N N . THR B 1 38 ? 5.566 1.629 10.211 1 98.12 38 THR B N 1
ATOM 1589 C CA . THR B 1 38 ? 5.176 0.634 9.219 1 98.12 38 THR B CA 1
ATOM 1590 C C . THR B 1 38 ? 4.754 -0.667 9.898 1 98.12 38 THR B C 1
ATOM 1592 O O . THR B 1 38 ? 5.105 -0.913 11.055 1 98.12 38 THR B O 1
ATOM 1595 N N . CYS B 1 39 ? 3.982 -1.435 9.281 1 98.31 39 CYS B N 1
ATOM 1596 C CA . CYS B 1 39 ? 3.541 -2.738 9.766 1 98.31 39 CYS B CA 1
ATOM 1597 C C . CYS B 1 39 ? 3.508 -3.758 8.633 1 98.31 39 CYS B C 1
ATOM 1599 O O . CYS B 1 39 ? 3.01 -3.469 7.547 1 98.31 39 CYS B O 1
ATOM 1601 N N . GLN B 1 40 ? 4.02 -4.953 8.852 1 98.25 40 GLN B N 1
ATOM 1602 C CA . GLN B 1 40 ? 4.043 -5.996 7.832 1 98.25 40 GLN B CA 1
ATOM 1603 C C . GLN B 1 40 ? 3.162 -7.176 8.234 1 98.25 40 GLN B C 1
ATOM 1605 O O . GLN B 1 40 ? 3.389 -8.305 7.801 1 98.25 40 GLN B O 1
ATOM 1610 N N . CYS B 1 41 ? 2.141 -6.949 9.117 1 98.31 41 CYS B N 1
ATOM 1611 C CA . CYS B 1 41 ? 1.235 -8.047 9.445 1 98.31 41 CYS B CA 1
ATOM 1612 C C . CYS B 1 41 ? 0.333 -8.383 8.266 1 98.31 41 CYS B C 1
ATOM 1614 O O . CYS B 1 41 ? 0.192 -7.578 7.336 1 98.31 41 CYS B O 1
ATOM 1616 N N . THR B 1 42 ? -0.242 -9.539 8.352 1 98.12 42 THR B N 1
ATOM 1617 C CA . THR B 1 42 ? -1.079 -10.031 7.266 1 98.12 42 THR B CA 1
ATOM 1618 C C . THR B 1 42 ? -2.326 -9.172 7.109 1 98.12 42 THR B C 1
ATOM 1620 O O . THR B 1 42 ? -2.768 -8.906 5.988 1 98.12 42 THR B O 1
ATOM 1623 N N . GLN B 1 43 ? -2.887 -8.68 8.172 1 98.31 43 GLN B N 1
ATOM 1624 C CA . GLN B 1 43 ? -4.098 -7.867 8.078 1 98.31 43 GLN B CA 1
ATOM 1625 C C . GLN B 1 43 ? -3.834 -6.582 7.297 1 98.31 43 GLN B C 1
ATOM 1627 O O . GLN B 1 43 ? -4.594 -6.227 6.395 1 98.31 43 GLN B O 1
ATOM 1632 N N . CYS B 1 44 ? -2.768 -5.914 7.621 1 98.31 44 CYS B N 1
ATOM 1633 C CA . CYS B 1 44 ? -2.463 -4.637 6.984 1 98.31 44 CYS B CA 1
ATOM 1634 C C . CYS B 1 44 ? -2.107 -4.828 5.516 1 98.31 44 CYS B C 1
ATOM 1636 O O . CYS B 1 44 ? -2.492 -4.02 4.668 1 98.31 44 CYS B O 1
ATOM 1638 N N . ARG B 1 45 ? -1.403 -5.953 5.227 1 98.56 45 ARG B N 1
ATOM 1639 C CA . ARG B 1 45 ? -1.091 -6.246 3.832 1 98.56 45 ARG B CA 1
ATOM 1640 C C . ARG B 1 45 ? -2.361 -6.488 3.025 1 98.56 45 ARG B C 1
ATOM 1642 O O . ARG B 1 45 ? -2.535 -5.922 1.943 1 98.56 45 ARG B O 1
ATOM 1649 N N . LYS B 1 46 ? -3.227 -7.238 3.582 1 98.69 46 LYS B N 1
ATOM 1650 C CA . LYS B 1 46 ? -4.449 -7.559 2.85 1 98.69 46 LYS B CA 1
ATOM 1651 C C . LYS B 1 46 ? -5.344 -6.332 2.713 1 98.69 46 LYS B C 1
ATOM 1653 O O . LYS B 1 46 ? -6.004 -6.148 1.687 1 98.69 46 LYS B O 1
ATOM 1658 N N . GLN B 1 47 ? -5.359 -5.504 3.711 1 98.5 47 GLN B N 1
ATOM 1659 C CA . GLN B 1 47 ? -6.18 -4.301 3.648 1 98.5 47 GLN B CA 1
ATOM 1660 C C . GLN B 1 47 ? -5.707 -3.371 2.533 1 98.5 47 GLN B C 1
ATOM 1662 O O . GLN B 1 47 ? -6.516 -2.887 1.736 1 98.5 47 GLN B O 1
ATOM 1667 N N . THR B 1 48 ? -4.441 -3.164 2.408 1 98.5 48 THR B N 1
ATOM 1668 C CA . THR B 1 48 ? -3.877 -2.195 1.477 1 98.5 48 THR B CA 1
ATOM 1669 C C . THR B 1 48 ? -3.658 -2.828 0.105 1 98.5 48 THR B C 1
ATOM 1671 O O . THR B 1 48 ? -3.582 -2.125 -0.904 1 98.5 48 THR B O 1
ATOM 1674 N N . GLY B 1 49 ? -3.484 -4.125 0.112 1 98.56 49 GLY B N 1
ATOM 1675 C CA . GLY B 1 49 ? -2.986 -4.793 -1.08 1 98.56 49 GLY B CA 1
ATOM 1676 C C . GLY B 1 49 ? -1.508 -4.559 -1.322 1 98.56 49 GLY B C 1
ATOM 1677 O O . GLY B 1 49 ? -0.99 -4.883 -2.393 1 98.56 49 GLY B O 1
ATOM 1678 N N . SER B 1 50 ? -0.813 -4.039 -0.383 1 98.31 50 SER B N 1
ATOM 1679 C CA . SER B 1 50 ? 0.566 -3.6 -0.566 1 98.31 50 SER B CA 1
ATOM 1680 C C . SER B 1 50 ? 1.529 -4.441 0.261 1 98.31 50 SER B C 1
ATOM 1682 O O . SER B 1 50 ? 1.11 -5.367 0.959 1 98.31 50 SER B O 1
ATOM 1684 N N . LEU B 1 51 ? 2.799 -4.18 0.115 1 97.62 51 LEU B N 1
ATOM 1685 C CA . LEU B 1 51 ? 3.834 -4.98 0.758 1 97.62 51 LEU B CA 1
ATOM 1686 C C . LEU B 1 51 ? 3.875 -4.715 2.258 1 97.62 51 LEU B C 1
ATOM 1688 O O . LEU B 1 51 ? 4.293 -5.574 3.035 1 97.62 51 LEU B O 1
ATOM 1692 N N . TYR B 1 52 ? 3.547 -3.553 2.67 1 97.62 52 TYR B N 1
ATOM 1693 C CA . TYR B 1 52 ? 3.467 -3.137 4.066 1 97.62 52 TYR B CA 1
ATOM 1694 C C . TYR B 1 52 ? 2.564 -1.918 4.223 1 97.62 52 TYR B C 1
ATOM 1696 O O . TYR B 1 52 ? 2.23 -1.255 3.236 1 97.62 52 TYR B O 1
ATOM 1704 N N . PHE B 1 53 ? 2.076 -1.742 5.43 1 97.56 53 PHE B N 1
ATOM 1705 C CA . PHE B 1 53 ? 1.265 -0.596 5.824 1 97.56 53 PHE B CA 1
ATOM 1706 C C . PHE B 1 53 ? 2.143 0.537 6.34 1 97.56 53 PHE B C 1
ATOM 1708 O O . PHE B 1 53 ? 2.898 0.357 7.297 1 97.56 53 PHE B O 1
ATOM 1715 N N . SER B 1 54 ? 2.158 1.702 5.621 1 98.06 54 SER B N 1
ATOM 1716 C CA . SER B 1 54 ? 2.834 2.92 6.059 1 98.06 54 SER B CA 1
ATOM 1717 C C . SER B 1 54 ? 1.84 3.943 6.59 1 98.06 54 SER B C 1
ATOM 1719 O O . SER B 1 54 ? 0.857 4.27 5.922 1 98.06 54 SER B O 1
ATOM 1721 N N . TYR B 1 55 ? 2.127 4.406 7.812 1 98.56 55 TYR B N 1
ATOM 1722 C CA . TYR B 1 55 ? 1.122 5.277 8.414 1 98.56 55 TYR B CA 1
ATOM 1723 C C . TYR B 1 55 ? 1.767 6.285 9.359 1 98.56 55 TYR B C 1
ATOM 1725 O O . TYR B 1 55 ? 2.9 6.09 9.805 1 98.56 55 TYR B O 1
ATOM 1733 N N . GLN B 1 56 ? 1.115 7.344 9.547 1 98.56 56 GLN B N 1
ATOM 1734 C CA . GLN B 1 56 ? 1.405 8.367 10.547 1 98.56 56 GLN B CA 1
ATOM 1735 C C . GLN B 1 56 ? 0.392 8.328 11.688 1 98.56 56 GLN B C 1
ATOM 1737 O O . GLN B 1 56 ? -0.817 8.289 11.453 1 98.56 56 GLN B O 1
ATOM 1742 N N . THR B 1 57 ? 0.902 8.305 12.875 1 98.44 57 THR B N 1
ATOM 1743 C CA . THR B 1 57 ? 0.001 8.203 14.016 1 98.44 57 THR B CA 1
ATOM 1744 C C . THR B 1 57 ? -0.18 9.57 14.688 1 98.44 57 THR B C 1
ATOM 1746 O O . THR B 1 57 ? 0.799 10.258 14.984 1 98.44 57 THR B O 1
ATOM 1749 N N . LEU B 1 58 ? -1.434 9.922 14.867 1 98.25 58 LEU B N 1
ATOM 1750 C CA . LEU B 1 58 ? -1.799 11.078 15.68 1 98.25 58 LEU B CA 1
ATOM 1751 C C . LEU B 1 58 ? -2.178 10.648 17.094 1 98.25 58 LEU B C 1
ATOM 1753 O O . LEU B 1 58 ? -2.973 9.727 17.281 1 98.25 58 LEU B O 1
ATOM 1757 N N . ALA B 1 59 ? -1.682 11.352 18.047 1 95.94 59 ALA B N 1
ATOM 1758 C CA . ALA B 1 59 ? -1.986 11.047 19.438 1 95.94 59 ALA B CA 1
ATOM 1759 C C . ALA B 1 59 ? -3.439 11.375 19.766 1 95.94 59 ALA B C 1
ATOM 1761 O O . ALA B 1 59 ? -4.043 10.75 20.641 1 95.94 59 ALA B O 1
ATOM 1762 N N . GLN B 1 60 ? -3.902 12.375 19.109 1 95.19 60 GLN B N 1
ATOM 1763 C CA . GLN B 1 60 ? -5.293 12.789 19.281 1 95.19 60 GLN B CA 1
ATOM 1764 C C . GLN B 1 60 ? -6.051 12.727 17.953 1 95.19 60 GLN B C 1
ATOM 1766 O O . GLN B 1 60 ? -5.746 13.477 17.031 1 95.19 60 GLN B O 1
ATOM 1771 N N . SER B 1 61 ? -7.07 11.898 18 1 94.31 61 SER B N 1
ATOM 1772 C CA . SER B 1 61 ? -7.836 11.688 16.781 1 94.31 61 SER B CA 1
ATOM 1773 C C . SER B 1 61 ? -8.539 12.961 16.344 1 94.31 61 SER B C 1
ATOM 1775 O O . SER B 1 61 ? -8.898 13.109 15.172 1 94.31 61 SER B O 1
ATOM 1777 N N . ALA B 1 62 ? -8.688 13.922 17.234 1 93.94 62 ALA B N 1
ATOM 1778 C CA . ALA B 1 62 ? -9.359 15.18 16.938 1 93.94 62 ALA B CA 1
ATOM 1779 C C . ALA B 1 62 ? -8.562 16 15.93 1 93.94 62 ALA B C 1
ATOM 1781 O O . ALA B 1 62 ? -9.102 16.922 15.312 1 93.94 62 ALA B O 1
ATOM 1782 N N . ALA B 1 63 ? -7.266 15.703 15.82 1 97.62 63 ALA B N 1
ATOM 1783 C CA . ALA B 1 63 ? -6.43 16.406 14.844 1 97.62 63 ALA B CA 1
ATOM 1784 C C . ALA B 1 63 ? -6.816 16.016 13.414 1 97.62 63 ALA B C 1
ATOM 1786 O O . ALA B 1 63 ? -6.461 16.719 12.461 1 97.62 63 ALA B O 1
ATOM 1787 N N . PHE B 1 64 ? -7.484 14.867 13.227 1 98.44 64 PHE B N 1
ATOM 1788 C CA . PHE B 1 64 ? -8 14.398 11.945 1 98.44 64 PHE B CA 1
ATOM 1789 C C . PHE B 1 64 ? -9.461 14.789 11.773 1 98.44 64 PHE B C 1
ATOM 1791 O O . PHE B 1 64 ? -10.328 14.328 12.523 1 98.44 64 PHE B O 1
ATOM 1798 N N . GLN B 1 65 ? -9.688 15.641 10.742 1 98.5 65 GLN B N 1
ATOM 1799 C CA . GLN B 1 65 ? -11.047 16.125 10.562 1 98.5 65 GLN B CA 1
ATOM 1800 C C . GLN B 1 65 ? -11.539 15.867 9.133 1 98.5 65 GLN B C 1
ATOM 1802 O O . GLN B 1 65 ? -10.852 16.203 8.172 1 98.5 65 GLN B O 1
ATOM 1807 N N . TRP B 1 66 ? -12.742 15.289 9.062 1 98.75 66 TRP B N 1
ATOM 1808 C CA . TRP B 1 66 ? -13.383 15.203 7.758 1 98.75 66 TRP B CA 1
ATOM 1809 C C . TRP B 1 66 ? -13.773 16.594 7.246 1 98.75 66 TRP B C 1
ATOM 1811 O O . TRP B 1 66 ? -14.289 17.406 8.008 1 98.75 66 TRP B O 1
ATOM 1821 N N . THR B 1 67 ? -13.469 16.844 5.965 1 98.75 67 THR B N 1
ATOM 1822 C CA . THR B 1 67 ? -13.805 18.141 5.395 1 98.75 67 THR B CA 1
ATOM 1823 C C . THR B 1 67 ? -14.805 17.984 4.25 1 98.75 67 THR B C 1
ATOM 1825 O O . THR B 1 67 ? -15.367 18.984 3.771 1 98.75 67 THR B O 1
ATOM 1828 N N . SER B 1 68 ? -15.023 16.75 3.725 1 98.5 68 SER B N 1
ATOM 1829 C CA . SER B 1 68 ? -16.078 16.516 2.75 1 98.5 68 SER B CA 1
ATOM 1830 C C . SER B 1 68 ? -17.453 16.812 3.344 1 98.5 68 SER B C 1
ATOM 1832 O O . SER B 1 68 ? -17.672 16.656 4.547 1 98.5 68 SER B O 1
ATOM 1834 N N . PRO B 1 69 ? -18.406 17.297 2.469 1 97.75 69 PRO B N 1
ATOM 1835 C CA . PRO B 1 69 ? -19.734 17.625 2.982 1 97.75 69 PRO B CA 1
ATOM 1836 C C . PRO B 1 69 ? -20.438 16.438 3.633 1 97.75 69 PRO B C 1
ATOM 1838 O O . PRO B 1 69 ? -21.297 16.609 4.5 1 97.75 69 PRO B O 1
ATOM 1841 N N . SER B 1 70 ? -20.125 15.25 3.168 1 97.75 70 SER B N 1
ATOM 1842 C CA . SER B 1 70 ? -20.688 14.016 3.695 1 97.75 70 SER B CA 1
ATOM 1843 C C . SER B 1 70 ? -19.609 12.93 3.822 1 97.75 70 SER B C 1
ATOM 1845 O O . SER B 1 70 ? -18.625 12.945 3.098 1 97.75 70 SER B O 1
ATOM 1847 N N . THR B 1 71 ? -19.844 12.102 4.852 1 98.44 71 THR B N 1
ATOM 1848 C CA . THR B 1 71 ? -19 10.914 4.977 1 98.44 71 THR B CA 1
ATOM 1849 C C . THR B 1 71 ? -19.812 9.641 4.75 1 98.44 71 THR B C 1
ATOM 1851 O O . THR B 1 71 ? -19.547 8.617 5.375 1 98.44 71 THR B O 1
ATOM 1854 N N . SER B 1 72 ? -20.812 9.688 3.887 1 98.44 72 SER B N 1
ATOM 1855 C CA . SER B 1 72 ? -21.75 8.594 3.688 1 98.44 72 SER B CA 1
ATOM 1856 C C . SER B 1 72 ? -21.078 7.387 3.047 1 98.44 72 SER B C 1
ATOM 1858 O O . SER B 1 72 ? -21.562 6.258 3.156 1 98.44 72 SER B O 1
ATOM 1860 N N . THR B 1 73 ? -19.969 7.633 2.357 1 98.69 73 THR B N 1
ATOM 1861 C CA . THR B 1 73 ? -19.266 6.543 1.682 1 98.69 73 THR B CA 1
ATOM 1862 C C . THR B 1 73 ? -18.234 5.902 2.607 1 98.69 73 THR B C 1
ATOM 1864 O O . THR B 1 73 ? -17.594 4.918 2.24 1 98.69 73 THR B O 1
ATOM 1867 N N . LEU B 1 74 ? -18.078 6.484 3.82 1 98.81 74 LEU B N 1
ATOM 1868 C CA . LEU B 1 74 ? -17.141 5.918 4.785 1 98.81 74 LEU B CA 1
ATOM 1869 C C . LEU B 1 74 ? -17.656 4.578 5.309 1 98.81 74 LEU B C 1
ATOM 1871 O O . LEU B 1 74 ? -18.781 4.48 5.785 1 98.81 74 LEU B O 1
ATOM 1875 N N . LYS B 1 75 ? -16.844 3.568 5.184 1 98.69 75 LYS B N 1
ATOM 1876 C CA . LYS B 1 75 ? -17.109 2.258 5.762 1 98.69 75 LYS B CA 1
ATOM 1877 C C . LYS B 1 75 ? -16.047 1.875 6.789 1 98.69 75 LYS B C 1
ATOM 1879 O O . LYS B 1 75 ? -14.875 2.223 6.633 1 98.69 75 LYS B O 1
ATOM 1884 N N . LEU B 1 76 ? -16.5 1.188 7.805 1 97.94 76 LEU B N 1
ATOM 1885 C CA . LEU B 1 76 ? -15.609 0.692 8.852 1 97.94 76 LEU B CA 1
ATOM 1886 C C . LEU B 1 76 ? -15.594 -0.833 8.867 1 97.94 76 LEU B C 1
ATOM 1888 O O . LEU B 1 76 ? -16.641 -1.474 8.82 1 97.94 76 LEU B O 1
ATOM 1892 N N . TYR B 1 77 ? -14.477 -1.364 8.828 1 98.56 77 TYR B N 1
ATOM 1893 C CA . TYR B 1 77 ? -14.289 -2.805 8.961 1 98.56 77 TYR B CA 1
ATOM 1894 C C . TYR B 1 77 ? -13.477 -3.139 10.211 1 98.56 77 TYR B C 1
ATOM 1896 O O . TYR B 1 77 ? -12.516 -2.441 10.539 1 98.56 77 TYR B O 1
ATOM 1904 N N . GLN B 1 78 ? -13.914 -4.184 10.875 1 97.5 78 GLN B N 1
ATOM 1905 C CA . GLN B 1 78 ? -13.195 -4.66 12.055 1 97.5 78 GLN B CA 1
ATOM 1906 C C . GLN B 1 78 ? -12.633 -6.059 11.828 1 97.5 78 GLN B C 1
ATOM 1908 O O . GLN B 1 78 ? -13.344 -7.051 11.969 1 97.5 78 GLN B O 1
ATOM 1913 N N . ALA B 1 79 ? -11.289 -6.121 11.5 1 95.06 79 ALA B N 1
ATOM 1914 C CA . ALA B 1 79 ? -10.625 -7.418 11.414 1 95.06 79 ALA B CA 1
ATOM 1915 C C . ALA B 1 79 ? -10.477 -8.055 12.797 1 95.06 79 ALA B C 1
ATOM 1917 O O . ALA B 1 79 ? -10.414 -9.281 12.922 1 95.06 79 ALA B O 1
ATOM 1918 N N . THR B 1 80 ? -10.266 -7.223 13.812 1 92.44 80 THR B N 1
ATOM 1919 C CA . THR B 1 80 ? -10.328 -7.574 15.227 1 92.44 80 THR B CA 1
ATOM 1920 C C . THR B 1 80 ? -11.32 -6.688 15.969 1 92.44 80 THR B C 1
ATOM 1922 O O . THR B 1 80 ? -11.586 -5.555 15.547 1 92.44 80 THR B O 1
ATOM 1925 N N . PRO B 1 81 ? -11.859 -7.141 17.031 1 91.69 81 PRO B N 1
ATOM 1926 C CA . PRO B 1 81 ? -12.898 -6.371 17.719 1 91.69 81 PRO B CA 1
ATOM 1927 C C . PRO B 1 81 ? -12.383 -5.051 18.281 1 91.69 81 PRO B C 1
ATOM 1929 O O . PRO B 1 81 ? -13.164 -4.133 18.531 1 91.69 81 PRO B O 1
ATOM 1932 N N . THR B 1 82 ? -11.133 -4.926 18.453 1 92.19 82 THR B N 1
ATOM 1933 C CA . THR B 1 82 ? -10.594 -3.793 19.203 1 92.19 82 THR B CA 1
ATOM 1934 C C . THR B 1 82 ? -10.047 -2.73 18.25 1 92.19 82 THR B C 1
ATOM 1936 O O . THR B 1 82 ? -9.438 -1.752 18.688 1 92.19 82 THR B O 1
ATOM 1939 N N . ALA B 1 83 ? -10.273 -2.938 16.953 1 95.5 83 ALA B N 1
ATOM 1940 C CA . ALA B 1 83 ? -9.742 -1.958 16.016 1 95.5 83 ALA B CA 1
ATOM 1941 C C . ALA B 1 83 ? -10.688 -1.77 14.828 1 95.5 83 ALA B C 1
ATOM 1943 O O . ALA B 1 83 ? -11.438 -2.684 14.469 1 95.5 83 ALA B O 1
ATOM 1944 N N . GLU B 1 84 ? -10.664 -0.596 14.344 1 96.56 84 GLU B N 1
ATOM 1945 C CA . GLU B 1 84 ? -11.453 -0.315 13.148 1 96.56 84 GLU B CA 1
ATOM 1946 C C . GLU B 1 84 ? -10.562 0.173 12.008 1 96.56 84 GLU B C 1
ATOM 1948 O O . GLU B 1 84 ? -9.586 0.884 12.234 1 96.56 84 GLU B O 1
ATOM 1953 N N . ARG B 1 85 ? -10.93 -0.226 10.859 1 98.31 85 ARG B N 1
ATOM 1954 C CA . ARG B 1 85 ? -10.312 0.176 9.602 1 98.31 85 ARG B CA 1
ATOM 1955 C C . ARG B 1 85 ? -11.297 0.928 8.719 1 98.31 85 ARG B C 1
ATOM 1957 O O . ARG B 1 85 ? -12.352 0.394 8.359 1 98.31 85 ARG B O 1
ATOM 1964 N N . ALA B 1 86 ? -10.938 2.129 8.414 1 98.62 86 ALA B N 1
ATOM 1965 C CA . ALA B 1 86 ? -11.82 2.998 7.648 1 98.62 86 ALA B CA 1
ATOM 1966 C C . ALA B 1 86 ? -11.406 3.041 6.18 1 98.62 86 ALA B C 1
ATOM 1968 O O . ALA B 1 86 ? -10.234 3.246 5.863 1 98.62 86 ALA B O 1
ATOM 1969 N N . PHE B 1 87 ? -12.422 2.855 5.328 1 98.94 87 PHE B N 1
ATOM 1970 C CA . PHE B 1 87 ? -12.164 2.938 3.896 1 98.94 87 PHE B CA 1
ATOM 1971 C C . PHE B 1 87 ? -13.367 3.502 3.156 1 98.94 87 PHE B C 1
ATOM 1973 O O . PHE B 1 87 ? -14.469 3.547 3.703 1 98.94 87 PHE B O 1
ATOM 1980 N N . CYS B 1 88 ? -13.156 4 1.983 1 98.94 88 CYS B N 1
ATOM 1981 C CA . CYS B 1 88 ? -14.258 4.504 1.169 1 98.94 88 CYS B CA 1
ATOM 1982 C C . CYS B 1 88 ? -15.023 3.359 0.515 1 98.94 88 CYS B C 1
ATOM 1984 O O . CYS B 1 88 ? -14.445 2.562 -0.223 1 98.94 88 CYS B O 1
ATOM 1986 N N . GLY B 1 89 ? -16.281 3.312 0.68 1 98.81 89 GLY B N 1
ATOM 1987 C CA . GLY B 1 89 ? -17.109 2.254 0.121 1 98.81 89 GLY B CA 1
ATOM 1988 C C . GLY B 1 89 ? -17.281 2.365 -1.382 1 98.81 89 GLY B C 1
ATOM 1989 O O . GLY B 1 89 ? -17.672 1.399 -2.039 1 98.81 89 GLY B O 1
ATOM 1990 N N . ASP B 1 90 ? -16.984 3.523 -1.953 1 98.69 90 ASP B N 1
ATOM 1991 C CA . ASP B 1 90 ? -17.203 3.734 -3.383 1 98.69 90 ASP B CA 1
ATOM 1992 C C . ASP B 1 90 ? -15.945 3.367 -4.18 1 98.69 90 ASP B C 1
ATOM 1994 O O . ASP B 1 90 ? -16.047 2.859 -5.297 1 98.69 90 ASP B O 1
ATOM 1998 N N . CYS B 1 91 ? -14.75 3.646 -3.551 1 98.81 91 CYS B N 1
ATOM 1999 C CA . CYS B 1 91 ? -13.562 3.445 -4.371 1 98.81 91 CYS B CA 1
ATOM 2000 C C . CYS B 1 91 ? -12.578 2.512 -3.684 1 98.81 91 CYS B C 1
ATOM 2002 O O . CYS B 1 91 ? -11.57 2.121 -4.277 1 98.81 91 CYS B O 1
ATOM 2004 N N . GLY B 1 92 ? -12.766 2.217 -2.477 1 98.81 92 GLY B N 1
ATOM 2005 C CA . GLY B 1 92 ? -11.961 1.208 -1.808 1 98.81 92 GLY B CA 1
ATOM 2006 C C . GLY B 1 92 ? -10.75 1.783 -1.098 1 98.81 92 GLY B C 1
ATOM 2007 O O . GLY B 1 92 ? -10.031 1.062 -0.405 1 98.81 92 GLY B O 1
ATOM 2008 N N . SER B 1 93 ? -10.508 3.107 -1.207 1 98.94 93 SER B N 1
ATOM 2009 C CA . SER B 1 93 ? -9.328 3.705 -0.591 1 98.94 93 SER B CA 1
ATOM 2010 C C . SER B 1 93 ? -9.305 3.455 0.913 1 98.94 93 SER B C 1
ATOM 2012 O O . SER B 1 93 ? -10.281 3.723 1.609 1 98.94 93 SER B O 1
ATOM 2014 N N . PHE B 1 94 ? -8.211 2.914 1.436 1 98.88 94 PHE B N 1
ATOM 2015 C CA . PHE B 1 94 ? -7.98 2.76 2.867 1 98.88 94 PHE B CA 1
ATOM 2016 C C . PHE B 1 94 ? -7.535 4.078 3.49 1 98.88 94 PHE B C 1
ATOM 2018 O O . PHE B 1 94 ? -6.559 4.684 3.045 1 98.88 94 PHE B O 1
ATOM 2025 N N . ILE B 1 95 ? -8.234 4.488 4.547 1 98.88 95 ILE B N 1
ATOM 2026 C CA . ILE B 1 95 ? -8.023 5.852 5.02 1 98.88 95 ILE B CA 1
ATOM 2027 C C . ILE B 1 95 ? -7.285 5.824 6.355 1 98.88 95 ILE B C 1
ATOM 2029 O O . ILE B 1 95 ? -6.281 6.52 6.531 1 98.88 95 ILE B O 1
ATOM 2033 N N . TYR B 1 96 ? -7.781 5.059 7.328 1 98.69 96 TYR B N 1
ATOM 2034 C CA . TYR B 1 96 ? -7.074 5.027 8.602 1 98.69 96 TYR B CA 1
ATOM 2035 C C . TYR B 1 96 ? -7.375 3.746 9.367 1 98.69 96 TYR B C 1
ATOM 2037 O O . TYR B 1 96 ? -8.328 3.035 9.047 1 98.69 96 TYR B O 1
ATOM 2045 N N . TRP B 1 97 ? -6.52 3.436 10.25 1 98.5 97 TRP B N 1
ATOM 2046 C CA . TRP B 1 97 ? -6.652 2.426 11.289 1 98.5 97 TRP B CA 1
ATOM 2047 C C . TRP B 1 97 ? -6.754 3.078 12.664 1 98.5 97 TRP B C 1
ATOM 2049 O O . TRP B 1 97 ? -6.035 4.035 12.961 1 98.5 97 TRP B O 1
ATOM 2059 N N . LYS B 1 98 ? -7.672 2.574 13.461 1 97.44 98 LYS B N 1
ATOM 2060 C CA . LYS B 1 98 ? -7.859 3.133 14.797 1 97.44 98 LYS B CA 1
ATOM 2061 C C . LYS B 1 98 ? -8.234 2.045 15.805 1 97.44 98 LYS B C 1
ATOM 2063 O O . LYS B 1 98 ? -9.141 1.246 15.547 1 97.44 98 LYS B O 1
ATOM 2068 N N . ALA B 1 99 ? -7.43 1.952 16.922 1 93.19 99 ALA B N 1
ATOM 2069 C CA . ALA B 1 99 ? -7.859 1.083 18.016 1 93.19 99 ALA B CA 1
ATOM 2070 C C . ALA B 1 99 ? -9.117 1.632 18.688 1 93.19 99 ALA B C 1
ATOM 2072 O O . ALA B 1 99 ? -9.234 2.842 18.891 1 93.19 99 ALA B O 1
ATOM 2073 N N . LYS B 1 100 ? -9.883 0.587 19.047 1 86.25 100 LYS B N 1
ATOM 2074 C CA . LYS B 1 100 ? -11.094 1.008 19.75 1 86.25 100 LYS B CA 1
ATOM 2075 C C . LYS B 1 100 ? -10.75 1.615 21.109 1 86.25 100 LYS B C 1
ATOM 2077 O O . LYS B 1 100 ? -9.781 1.205 21.75 1 86.25 100 LYS B O 1
ATOM 2082 N N . ASP B 1 101 ? -11.359 2.656 21.516 1 86.56 101 ASP B N 1
ATOM 2083 C CA . ASP B 1 101 ? -11.219 3.318 22.812 1 86.56 101 ASP B CA 1
ATOM 2084 C C . ASP B 1 101 ? -9.891 4.07 22.891 1 86.56 101 ASP B C 1
ATOM 2086 O O . ASP B 1 101 ? -9.367 4.285 24 1 86.56 101 ASP B O 1
ATOM 2090 N N . SER B 1 102 ? -9.227 4.141 21.859 1 90.75 102 SER B N 1
ATOM 2091 C CA . SER B 1 102 ? -8.016 4.957 21.797 1 90.75 102 SER B CA 1
ATOM 2092 C C . SER B 1 102 ? -8.289 6.309 21.156 1 90.75 102 SER B C 1
ATOM 2094 O O . SER B 1 102 ? -9.156 6.426 20.297 1 90.75 102 SER B O 1
ATOM 2096 N N . ASN B 1 103 ? -7.598 7.277 21.656 1 94.69 103 ASN B N 1
ATOM 2097 C CA . ASN B 1 103 ? -7.68 8.594 21.031 1 94.69 103 ASN B CA 1
ATOM 2098 C C . ASN B 1 103 ? -6.695 8.719 19.875 1 94.69 103 ASN B C 1
ATOM 2100 O O . ASN B 1 103 ? -6.684 9.727 19.172 1 94.69 103 ASN B O 1
ATOM 2104 N N . ARG B 1 104 ? -5.957 7.66 19.656 1 96.69 104 ARG B N 1
ATOM 2105 C CA . ARG B 1 104 ? -4.965 7.688 18.594 1 96.69 104 ARG B CA 1
ATOM 2106 C C . ARG B 1 104 ? -5.566 7.219 17.266 1 96.69 104 ARG B C 1
ATOM 2108 O O . ARG B 1 104 ? -6.473 6.383 17.25 1 96.69 104 ARG B O 1
ATOM 2115 N N . VAL B 1 105 ? -5.105 7.785 16.203 1 98 105 VAL B N 1
ATOM 2116 C CA . VAL B 1 105 ? -5.496 7.355 14.875 1 98 105 VAL B CA 1
ATOM 2117 C C . VAL B 1 105 ? -4.266 7.289 13.969 1 98 105 VAL B C 1
ATOM 2119 O O . VAL B 1 105 ? -3.383 8.148 14.047 1 98 105 VAL B O 1
ATOM 2122 N N . SER B 1 106 ? -4.16 6.262 13.273 1 98.62 106 SER B N 1
ATOM 2123 C CA . SER B 1 106 ? -3.084 6.059 12.305 1 98.62 106 SER B CA 1
ATOM 2124 C C . SER B 1 106 ? -3.598 6.164 10.875 1 98.62 106 SER B C 1
ATOM 2126 O O . SER B 1 106 ? -4.277 5.258 10.383 1 98.62 106 SER B O 1
ATOM 2128 N N . PHE B 1 107 ? -3.318 7.266 10.188 1 98.81 107 PHE B N 1
ATOM 2129 C CA . PHE B 1 107 ? -3.852 7.441 8.836 1 98.81 107 PHE B CA 1
ATOM 2130 C C . PHE B 1 107 ? -2.822 7.027 7.793 1 98.81 107 PHE B C 1
ATOM 2132 O O . PHE B 1 107 ? -1.618 7.055 8.055 1 98.81 107 PHE B O 1
ATOM 2139 N N . THR B 1 108 ? -3.363 6.59 6.645 1 98.81 108 THR B N 1
ATOM 2140 C CA . THR B 1 108 ? -2.523 6.078 5.566 1 98.81 108 THR B CA 1
ATOM 2141 C C . THR B 1 108 ? -1.796 7.219 4.863 1 98.81 108 THR B C 1
ATOM 2143 O O . THR B 1 108 ? -2.371 8.289 4.637 1 98.81 108 THR B O 1
ATOM 2146 N N . ILE B 1 109 ? -0.57 6.988 4.492 1 98.81 109 ILE B N 1
ATOM 2147 C CA . ILE B 1 109 ? 0.243 8.023 3.873 1 98.81 109 ILE B CA 1
ATOM 2148 C C . ILE B 1 109 ? -0.204 8.242 2.428 1 98.81 109 ILE B C 1
ATOM 2150 O O . ILE B 1 109 ? -0.166 9.359 1.918 1 98.81 109 ILE B O 1
ATOM 2154 N N . GLY B 1 110 ? -0.662 7.195 1.818 1 98.69 110 GLY B N 1
ATOM 2155 C CA . GLY B 1 110 ? -0.98 7.238 0.401 1 98.69 110 GLY B CA 1
ATOM 2156 C C . GLY B 1 110 ? -2.166 8.133 0.083 1 98.69 110 GLY B C 1
ATOM 2157 O O . GLY B 1 110 ? -2.336 8.562 -1.059 1 98.69 110 GLY B O 1
ATOM 2158 N N . THR B 1 111 ? -3 8.438 1.057 1 98.88 111 THR B N 1
ATOM 2159 C CA . THR B 1 111 ? -4.203 9.211 0.78 1 98.88 111 THR B CA 1
ATOM 2160 C C . THR B 1 111 ? -3.93 10.711 0.915 1 98.88 111 THR B C 1
ATOM 2162 O O . THR B 1 111 ? -4.809 11.531 0.653 1 98.88 111 THR B O 1
ATOM 2165 N N . VAL B 1 112 ? -2.719 11.102 1.344 1 98.94 112 VAL B N 1
ATOM 2166 C CA . VAL B 1 112 ? -2.346 12.5 1.463 1 98.94 112 VAL B CA 1
ATOM 2167 C C . VAL B 1 112 ? -2.285 13.141 0.077 1 98.94 112 VAL B C 1
ATOM 2169 O O . VAL B 1 112 ? -1.771 12.539 -0.869 1 98.94 112 VAL B O 1
ATOM 2172 N N . ASP B 1 113 ? -2.787 14.344 0.006 1 98.94 113 ASP B N 1
ATOM 2173 C CA . ASP B 1 113 ? -2.773 15.023 -1.284 1 98.94 113 ASP B CA 1
ATOM 2174 C C . ASP B 1 113 ? -1.346 15.219 -1.786 1 98.94 113 A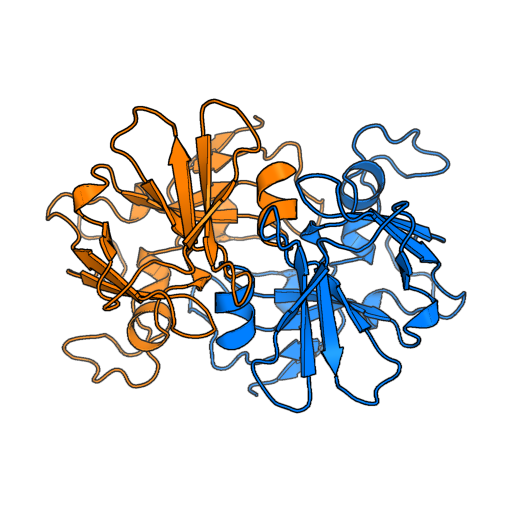SP B C 1
ATOM 2176 O O . ASP B 1 113 ? -0.445 15.539 -1.006 1 98.94 113 ASP B O 1
ATOM 2180 N N . SER B 1 114 ? -1.188 15.18 -3.125 1 98.75 114 SER B N 1
ATOM 2181 C CA . SER B 1 114 ? 0.11 15.188 -3.793 1 98.75 114 SER B CA 1
ATOM 2182 C C . SER B 1 114 ? 0.89 16.453 -3.469 1 98.75 114 SER B C 1
ATOM 2184 O O . SER B 1 114 ? 2.117 16.422 -3.367 1 98.75 114 SER B O 1
ATOM 2186 N N . LEU B 1 115 ? 0.213 17.562 -3.322 1 98.69 115 LEU B N 1
ATOM 2187 C CA . LEU B 1 115 ? 0.864 18.812 -2.949 1 98.69 115 LEU B CA 1
ATOM 2188 C C . LEU B 1 115 ? 1.688 18.641 -1.678 1 98.69 115 LEU B C 1
ATOM 2190 O O . LEU B 1 115 ? 2.857 19.031 -1.634 1 98.69 115 LEU B O 1
ATOM 2194 N N . TYR B 1 116 ? 1.137 18.016 -0.725 1 98.81 116 TYR B N 1
ATOM 2195 C CA . TYR B 1 116 ? 1.792 17.891 0.572 1 98.81 116 TYR B CA 1
ATOM 2196 C C . TYR B 1 116 ? 2.723 16.672 0.601 1 98.81 116 TYR B C 1
ATOM 2198 O O . TYR B 1 116 ? 3.738 16.688 1.299 1 98.81 116 TYR B O 1
ATOM 2206 N N . LEU B 1 117 ? 2.348 15.641 -0.103 1 98.81 117 LEU B N 1
ATOM 2207 C CA . LEU B 1 117 ? 3.086 14.383 -0.028 1 98.81 117 LEU B CA 1
ATOM 2208 C C . LEU B 1 117 ? 4.414 14.492 -0.772 1 98.81 117 LEU B C 1
ATOM 2210 O O . LEU B 1 117 ? 5.469 14.195 -0.211 1 98.81 117 LEU B O 1
ATOM 2214 N N . PHE B 1 118 ? 4.355 14.953 -2.053 1 98.25 118 PHE B N 1
ATOM 2215 C CA . PHE B 1 118 ? 5.605 15 -2.807 1 98.25 118 PHE B CA 1
ATOM 2216 C C . PHE B 1 118 ? 5.742 16.312 -3.551 1 98.25 118 PHE B C 1
ATOM 2218 O O . PHE B 1 118 ? 6.551 16.438 -4.473 1 98.25 118 PHE B O 1
ATOM 2225 N N . GLY B 1 119 ? 4.918 17.297 -3.232 1 98.31 119 GLY B N 1
ATOM 2226 C CA . GLY B 1 119 ? 5.137 18.688 -3.629 1 98.31 119 GLY B CA 1
ATOM 2227 C C . GLY B 1 119 ? 4.609 19 -5.016 1 98.31 119 GLY B C 1
ATOM 2228 O O . GLY B 1 119 ? 5.082 19.922 -5.668 1 98.31 119 GLY B O 1
ATOM 2229 N N . GLU B 1 120 ? 3.697 18.156 -5.527 1 98.06 120 GLU B N 1
ATOM 2230 C CA . GLU B 1 120 ? 3.094 18.5 -6.809 1 98.06 120 GLU B CA 1
ATOM 2231 C C . GLU B 1 120 ? 2.424 19.875 -6.75 1 98.06 120 GLU B C 1
ATOM 2233 O O . GLU B 1 120 ? 1.51 20.078 -5.949 1 98.06 120 GLU B O 1
ATOM 2238 N N . GLY B 1 121 ? 2.928 20.828 -7.508 1 97.75 121 GLY B N 1
ATOM 2239 C CA . GLY B 1 121 ? 2.346 22.156 -7.555 1 97.75 121 GLY B CA 1
ATOM 2240 C C . GLY B 1 121 ? 2.781 23.031 -6.402 1 97.75 121 GLY B C 1
ATOM 2241 O O . GLY B 1 121 ? 2.182 24.094 -6.152 1 97.75 121 GLY B O 1
ATOM 2242 N N . ALA B 1 122 ? 3.732 22.656 -5.645 1 98 122 ALA B N 1
ATOM 2243 C CA . ALA B 1 122 ? 4.188 23.438 -4.496 1 98 122 ALA B CA 1
ATOM 2244 C C . ALA B 1 122 ? 4.785 24.766 -4.934 1 98 122 ALA B C 1
ATOM 2246 O O . ALA B 1 122 ? 5.453 24.844 -5.969 1 98 122 ALA B O 1
ATOM 2247 N N . ASP B 1 123 ? 4.652 25.75 -4.09 1 96.75 123 ASP B N 1
ATOM 2248 C CA . ASP B 1 123 ? 5.145 27.094 -4.387 1 96.75 123 ASP B CA 1
ATOM 2249 C C . ASP B 1 123 ? 6.535 27.312 -3.799 1 96.75 123 ASP B C 1
ATOM 2251 O O . ASP B 1 123 ? 7.156 28.344 -4.027 1 96.75 123 ASP B O 1
ATOM 2255 N N . GLY B 1 124 ? 7.016 26.344 -3.008 1 95.56 124 GLY B N 1
ATOM 2256 C CA . GLY B 1 124 ? 8.32 26.453 -2.373 1 95.56 124 GLY B CA 1
ATOM 2257 C C . GLY B 1 124 ? 8.312 27.375 -1.159 1 95.56 124 GLY B C 1
ATOM 2258 O O . GLY B 1 124 ? 9.359 27.625 -0.564 1 95.56 124 GLY B O 1
ATOM 2259 N N . LYS B 1 125 ? 7.23 27.906 -0.755 1 94.62 125 LYS B N 1
ATOM 2260 C CA . LYS B 1 125 ? 7.086 28.797 0.39 1 94.62 125 LYS B CA 1
ATOM 2261 C C . LYS B 1 125 ? 6.219 28.172 1.475 1 94.62 125 LYS B C 1
ATOM 2263 O O . LYS B 1 125 ? 6.734 27.688 2.488 1 94.62 125 LYS B O 1
ATOM 2268 N N . GLU B 1 126 ? 4.973 28.016 1.166 1 95.44 126 GLU B N 1
ATOM 2269 C CA . GLU B 1 126 ? 4.07 27.375 2.115 1 95.44 126 GLU B CA 1
ATOM 2270 C C . GLU B 1 126 ? 4.305 25.859 2.158 1 95.44 126 GLU B C 1
ATOM 2272 O O . GLU B 1 126 ? 4.301 25.266 3.232 1 95.44 126 GLU B O 1
ATOM 2277 N N . VAL B 1 127 ? 4.43 25.328 0.946 1 98 127 VAL B N 1
ATOM 2278 C CA . VAL B 1 127 ? 4.785 23.906 0.792 1 98 127 VAL B CA 1
ATOM 2279 C C . VAL B 1 127 ? 6.102 23.797 0.032 1 98 127 VAL B C 1
ATOM 2281 O O . VAL B 1 127 ? 6.227 24.281 -1.092 1 98 127 VAL B O 1
ATOM 2284 N N . PRO B 1 128 ? 7.086 23.203 0.653 1 97.12 128 PRO B N 1
ATOM 2285 C CA . PRO B 1 128 ? 8.359 23.047 -0.051 1 97.12 128 PRO B CA 1
ATOM 2286 C C . PRO B 1 128 ? 8.234 22.219 -1.329 1 97.12 128 PRO B C 1
ATOM 2288 O O . PRO B 1 128 ? 7.316 21.422 -1.457 1 97.12 128 PRO B O 1
ATOM 2291 N N . GLN B 1 129 ? 9.094 22.344 -2.322 1 94.94 129 GLN B N 1
ATOM 2292 C CA . GLN B 1 129 ? 9.055 21.672 -3.615 1 94.94 129 GLN B CA 1
ATOM 2293 C C . GLN B 1 129 ? 9.008 20.156 -3.447 1 94.94 129 GLN B C 1
ATOM 2295 O O . GLN B 1 129 ? 8.375 19.469 -4.242 1 94.94 129 GLN B O 1
ATOM 2300 N N . GLY B 1 130 ? 9.453 19.5 -2.525 1 95.75 130 GLY B N 1
ATOM 2301 C CA . GLY B 1 130 ? 9.453 18.062 -2.297 1 95.75 130 GLY B CA 1
ATOM 2302 C C . GLY B 1 130 ? 8.344 17.609 -1.371 1 95.75 130 GLY B C 1
ATOM 2303 O O . GLY B 1 130 ? 8.258 16.422 -1.031 1 95.75 130 GLY B O 1
ATOM 2304 N N . GLY B 1 131 ? 7.496 18.609 -1.063 1 98.25 131 GLY B N 1
ATOM 2305 C CA . GLY B 1 131 ? 6.434 18.281 -0.125 1 98.25 131 GLY B CA 1
ATOM 2306 C C . GLY B 1 131 ? 6.949 17.906 1.251 1 98.25 131 GLY B C 1
ATOM 2307 O O . GLY B 1 131 ? 8.031 18.328 1.652 1 98.25 131 GLY B O 1
ATOM 2308 N N . PHE B 1 132 ? 6.133 17.172 1.949 1 98.69 132 PHE B N 1
ATOM 2309 C CA . PHE B 1 132 ? 6.43 16.812 3.33 1 98.69 132 PHE B CA 1
ATOM 2310 C C . PHE B 1 132 ? 6.531 15.305 3.486 1 98.69 132 PHE B C 1
ATOM 2312 O O . PHE B 1 132 ? 6.359 14.773 4.586 1 98.69 132 PHE B O 1
ATOM 2319 N N . GLY B 1 133 ? 6.758 14.602 2.371 1 98 133 GLY B N 1
ATOM 2320 C CA . GLY B 1 133 ? 6.777 13.148 2.371 1 98 133 GLY B CA 1
ATOM 2321 C C . GLY B 1 133 ? 7.762 12.562 3.367 1 98 133 GLY B C 1
ATOM 2322 O O . GLY B 1 133 ? 7.465 11.562 4.031 1 98 133 GLY B O 1
ATOM 2323 N N . MET B 1 134 ? 8.938 13.156 3.49 1 96.75 134 MET B N 1
ATOM 2324 C CA . MET B 1 134 ? 9.945 12.68 4.438 1 96.75 134 MET B CA 1
ATOM 2325 C C . MET B 1 134 ? 9.438 12.781 5.871 1 96.75 134 MET B C 1
ATOM 2327 O O . MET B 1 134 ? 9.641 11.875 6.676 1 96.75 134 MET B O 1
ATOM 2331 N N . ALA B 1 135 ? 8.797 13.836 6.195 1 97.81 135 ALA B N 1
ATOM 2332 C CA . ALA B 1 135 ? 8.242 14 7.535 1 97.81 135 ALA B CA 1
ATOM 2333 C C . ALA B 1 135 ? 7.172 12.945 7.812 1 97.81 135 ALA B C 1
ATOM 2335 O O . ALA B 1 135 ? 7.086 12.414 8.922 1 97.81 135 ALA B O 1
ATOM 2336 N N . LEU B 1 136 ? 6.418 12.609 6.836 1 98.31 136 LEU B N 1
ATOM 2337 C CA . LEU B 1 136 ? 5.234 11.766 6.992 1 98.31 136 LEU B CA 1
ATOM 2338 C C . LEU B 1 136 ? 5.613 10.289 6.969 1 98.31 136 LEU B C 1
ATOM 2340 O O . LEU B 1 136 ? 4.926 9.461 7.566 1 98.31 136 LEU B O 1
ATOM 2344 N N . ALA B 1 137 ? 6.719 9.945 6.32 1 97.88 137 ALA B N 1
ATOM 2345 C CA . ALA B 1 137 ? 6.992 8.539 6.043 1 97.88 137 ALA B CA 1
ATOM 2346 C C . ALA B 1 137 ? 8.477 8.227 6.207 1 97.88 137 ALA B C 1
ATOM 2348 O O . ALA B 1 137 ? 9.031 7.418 5.461 1 97.88 137 ALA B O 1
ATOM 2349 N N . ASN B 1 138 ? 9.172 8.812 7.133 1 96 138 ASN B N 1
ATOM 2350 C CA . ASN B 1 138 ? 10.609 8.641 7.301 1 96 138 ASN B CA 1
ATOM 2351 C C . ASN B 1 138 ? 10.945 7.301 7.949 1 96 138 ASN B C 1
ATOM 2353 O O . ASN B 1 138 ? 12.086 6.828 7.863 1 96 138 ASN B O 1
ATOM 2357 N N . GLY B 1 139 ? 9.984 6.688 8.578 1 95.88 139 GLY B N 1
ATOM 2358 C CA . GLY B 1 139 ? 10.211 5.383 9.18 1 95.88 139 GLY B CA 1
ATOM 2359 C C . GLY B 1 139 ? 10.953 5.457 10.508 1 95.88 139 GLY B C 1
ATOM 2360 O O . GLY B 1 139 ? 11.617 4.5 10.906 1 95.88 139 GLY B O 1
ATOM 2361 N N . GLY B 1 140 ? 10.883 6.535 11.172 1 96.06 140 GLY B N 1
ATOM 2362 C CA . GLY B 1 140 ? 11.633 6.707 12.414 1 96.06 140 GLY B CA 1
ATOM 2363 C C . GLY B 1 140 ? 10.906 6.152 13.625 1 96.06 140 GLY B C 1
ATOM 2364 O O . GLY B 1 140 ? 11.484 6.062 14.711 1 96.06 140 GLY B O 1
ATOM 2365 N N . GLY B 1 141 ? 9.688 5.77 13.484 1 97.44 141 GLY B N 1
ATOM 2366 C CA . GLY B 1 141 ? 8.914 5.191 14.578 1 97.44 141 GLY B CA 1
ATOM 2367 C C . GLY B 1 141 ? 9.086 3.689 14.703 1 97.44 141 GLY B C 1
ATOM 2368 O O . GLY B 1 141 ? 10.211 3.195 14.812 1 97.44 141 GLY B O 1
ATOM 2369 N N . GLU B 1 142 ? 7.961 2.986 14.672 1 97.81 142 GLU B N 1
ATOM 2370 C CA . GLU B 1 142 ? 7.992 1.538 14.844 1 97.81 142 GLU B CA 1
ATOM 2371 C C . GLU B 1 142 ? 7.762 0.816 13.523 1 97.81 142 GLU B C 1
ATOM 2373 O O . GLU B 1 142 ? 6.957 1.256 12.695 1 97.81 142 GLU B O 1
ATOM 2378 N N . HIS B 1 143 ? 8.523 -0.266 13.367 1 98.06 143 HIS B N 1
ATOM 2379 C CA . HIS B 1 143 ? 8.273 -1.246 12.312 1 98.06 143 HIS B CA 1
ATOM 2380 C C . HIS B 1 143 ? 7.754 -2.557 12.891 1 98.06 143 HIS B C 1
ATOM 2382 O O . HIS B 1 143 ? 8.508 -3.312 13.508 1 98.06 143 HIS B O 1
ATOM 2388 N N . GLY B 1 144 ? 6.449 -2.744 12.664 1 98 144 GLY B N 1
ATOM 2389 C CA . GLY B 1 144 ? 5.84 -3.902 13.305 1 98 144 GLY B CA 1
ATOM 2390 C C . GLY B 1 144 ? 5.82 -5.129 12.406 1 98 144 GLY B C 1
ATOM 2391 O O . GLY B 1 144 ? 5.895 -5.016 11.188 1 98 144 GLY B O 1
ATOM 2392 N N . TRP B 1 145 ? 5.812 -6.391 13.07 1 98.25 145 TRP B N 1
ATOM 2393 C CA . TRP B 1 145 ? 5.668 -7.691 12.422 1 98.25 145 TRP B CA 1
ATOM 2394 C C . TRP B 1 145 ? 6.812 -7.941 11.438 1 98.25 145 TRP B C 1
ATOM 2396 O O . TRP B 1 145 ? 6.59 -8.43 10.328 1 98.25 145 TRP B O 1
ATOM 2406 N N . CYS B 1 146 ? 7.953 -7.629 11.898 1 97.62 146 CYS B N 1
ATOM 2407 C CA . CYS B 1 146 ? 9.133 -7.816 11.062 1 97.62 146 CYS B CA 1
ATOM 2408 C C . CYS B 1 146 ? 9.406 -9.297 10.82 1 97.62 146 CYS B C 1
ATOM 2410 O O . CYS B 1 146 ? 10.125 -9.656 9.891 1 97.62 146 CYS B O 1
ATOM 2412 N N . LYS B 1 147 ? 8.758 -10.203 11.617 1 97.25 147 LYS B N 1
ATOM 2413 C CA . LYS B 1 147 ? 8.891 -11.641 11.375 1 97.25 147 LYS B CA 1
ATOM 2414 C C . LYS B 1 147 ? 8.32 -12.023 10.008 1 97.25 147 LYS B C 1
ATOM 2416 O O . LYS B 1 147 ? 8.664 -13.07 9.461 1 97.25 147 LYS B O 1
ATOM 2421 N N . ASN B 1 148 ? 7.477 -11.156 9.492 1 98.19 148 ASN B N 1
ATOM 2422 C CA . ASN B 1 148 ? 6.824 -11.438 8.219 1 98.19 148 ASN B CA 1
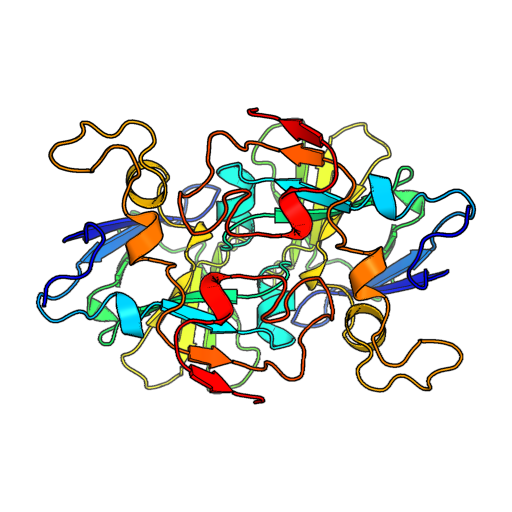ATOM 2423 C C . ASN B 1 148 ? 7.594 -10.828 7.043 1 98.19 148 ASN B C 1
ATOM 2425 O O . ASN B 1 148 ? 7.102 -10.82 5.914 1 98.19 148 ASN B O 1
ATOM 2429 N N . GLU B 1 149 ? 8.742 -10.305 7.277 1 97.38 149 GLU B N 1
ATOM 2430 C CA . GLU B 1 149 ? 9.523 -9.703 6.203 1 97.38 149 GLU B CA 1
ATOM 2431 C C . GLU B 1 149 ? 9.742 -10.688 5.055 1 97.38 149 GLU B C 1
ATOM 2433 O O . GLU B 1 149 ? 9.914 -11.883 5.281 1 97.38 149 GLU B O 1
ATOM 2438 N N . ILE B 1 150 ? 9.602 -10.172 3.887 1 96.69 150 ILE B N 1
ATOM 2439 C CA . ILE B 1 150 ? 9.992 -10.906 2.693 1 96.69 150 ILE B CA 1
ATOM 2440 C C . ILE B 1 150 ? 11.477 -10.672 2.404 1 96.69 150 ILE B C 1
ATOM 2442 O O . ILE B 1 150 ? 11.867 -9.562 2.035 1 96.69 150 ILE B O 1
ATOM 2446 N N . LYS B 1 151 ? 12.234 -11.719 2.559 1 93.38 151 LYS B N 1
ATOM 2447 C CA . LYS B 1 151 ? 13.68 -11.594 2.371 1 93.38 151 LYS B CA 1
ATOM 2448 C C . LYS B 1 151 ? 14.008 -11.055 0.98 1 93.38 151 LYS B C 1
ATOM 2450 O O . LYS B 1 151 ? 13.508 -11.57 -0.023 1 93.38 151 LYS B O 1
ATOM 2455 N N . GLY B 1 152 ? 14.812 -9.953 0.963 1 92.5 152 GLY B N 1
ATOM 2456 C CA . GLY B 1 152 ? 15.242 -9.359 -0.296 1 92.5 152 GLY B CA 1
ATOM 2457 C C . GLY B 1 152 ? 14.25 -8.352 -0.845 1 92.5 152 GLY B C 1
ATOM 2458 O O . GLY B 1 152 ? 14.5 -7.723 -1.876 1 92.5 152 GLY B O 1
ATOM 2459 N N . VAL B 1 153 ? 13.117 -8.188 -0.179 1 95.12 153 VAL B N 1
ATOM 2460 C CA . VAL B 1 153 ? 12.086 -7.297 -0.697 1 95.12 153 VAL B CA 1
ATOM 2461 C C . VAL B 1 153 ? 11.703 -6.273 0.37 1 95.12 153 VAL B C 1
ATOM 2463 O O . VAL B 1 153 ? 11.875 -5.066 0.171 1 95.12 153 VAL B O 1
ATOM 2466 N N . THR B 1 154 ? 11.273 -6.77 1.571 1 96 154 THR B N 1
ATOM 2467 C CA . THR B 1 154 ? 10.797 -5.828 2.578 1 96 154 THR B CA 1
ATOM 2468 C C . THR B 1 154 ? 11.648 -5.902 3.84 1 96 154 THR B C 1
ATOM 2470 O O . THR B 1 154 ? 11.25 -5.41 4.898 1 96 154 THR B O 1
ATOM 2473 N N . ASP B 1 155 ? 12.734 -6.566 3.773 1 94.06 155 ASP B N 1
ATOM 2474 C CA . ASP B 1 155 ? 13.617 -6.637 4.938 1 94.06 155 ASP B CA 1
ATOM 2475 C C . ASP B 1 155 ? 14.469 -5.375 5.059 1 94.06 155 ASP B C 1
ATOM 2477 O O . ASP B 1 155 ? 14.398 -4.492 4.199 1 94.06 155 ASP B O 1
ATOM 2481 N N . GLU B 1 156 ? 15.164 -5.27 6.121 1 90.12 156 GLU B N 1
ATOM 2482 C CA . GLU B 1 156 ? 15.914 -4.059 6.457 1 90.12 156 GLU B CA 1
ATOM 2483 C C . GLU B 1 156 ? 16.969 -3.75 5.402 1 90.12 156 GLU B C 1
ATOM 2485 O O . GLU B 1 156 ? 17.281 -2.584 5.148 1 90.12 156 GLU B O 1
ATOM 2490 N N . ALA B 1 157 ? 17.562 -4.719 4.77 1 88.75 157 ALA B N 1
ATOM 2491 C CA . ALA B 1 157 ? 18.578 -4.516 3.738 1 88.75 157 ALA B CA 1
ATOM 2492 C C . ALA B 1 157 ? 17.953 -3.922 2.473 1 88.75 157 ALA B C 1
ATOM 2494 O O . ALA B 1 157 ? 18.625 -3.172 1.751 1 88.75 157 ALA B O 1
ATOM 2495 N N . SER B 1 158 ? 16.719 -4.188 2.291 1 89.88 158 SER B N 1
ATOM 2496 C CA . SER B 1 158 ? 16.047 -3.793 1.053 1 89.88 158 SER B CA 1
ATOM 2497 C C . SER B 1 158 ? 15.352 -2.447 1.205 1 89.88 158 SER B C 1
ATOM 2499 O O . SER B 1 158 ? 15.297 -1.659 0.258 1 89.88 158 SER B O 1
ATOM 2501 N N . LEU B 1 159 ? 14.75 -2.195 2.365 1 91.81 159 LEU B N 1
ATOM 2502 C CA . LEU B 1 159 ? 14.086 -0.933 2.664 1 91.81 159 LEU B CA 1
ATOM 2503 C C . LEU B 1 159 ? 14.922 -0.09 3.623 1 91.81 159 LEU B C 1
ATOM 2505 O O . LEU B 1 159 ? 14.938 -0.35 4.828 1 91.81 159 LEU B O 1
ATOM 2509 N N . GLY B 1 160 ? 15.461 0.92 3.09 1 86.81 160 GLY B N 1
ATOM 2510 C CA . GLY B 1 160 ? 16.406 1.721 3.854 1 86.81 160 GLY B CA 1
ATOM 2511 C C . GLY B 1 160 ? 15.797 2.342 5.094 1 86.81 160 GLY B C 1
ATOM 2512 O O . GLY B 1 160 ? 16.438 2.4 6.145 1 86.81 160 GLY B O 1
ATOM 2513 N N . PHE B 1 161 ? 14.602 2.721 4.996 1 87.75 161 PHE B N 1
ATOM 2514 C CA . PHE B 1 161 ? 13.977 3.412 6.117 1 87.75 161 PHE B CA 1
ATOM 2515 C C . PHE B 1 161 ? 13.758 2.459 7.285 1 87.75 161 PHE B C 1
ATOM 2517 O O . PHE B 1 161 ? 13.531 2.896 8.414 1 87.75 161 PHE B O 1
ATOM 2524 N N . MET B 1 162 ? 13.805 1.182 7.039 1 87.69 162 MET B N 1
ATOM 2525 C CA . MET B 1 162 ? 13.594 0.194 8.094 1 87.69 162 MET B CA 1
ATOM 2526 C C . MET B 1 162 ? 14.773 0.166 9.062 1 87.69 162 MET B C 1
ATOM 2528 O O . MET B 1 162 ? 14.695 -0.454 10.125 1 87.69 162 MET B O 1
ATOM 2532 N N . LYS B 1 163 ? 15.82 0.855 8.703 1 90.19 163 LYS B N 1
ATOM 2533 C CA . LYS B 1 163 ? 16.984 0.96 9.586 1 90.19 163 LYS B CA 1
ATOM 2534 C C . LYS B 1 163 ? 16.766 2.039 10.648 1 90.19 163 LYS B C 1
ATOM 2536 O O . LYS B 1 163 ? 17.516 2.111 11.625 1 90.19 163 LYS B O 1
ATOM 2541 N N . ARG B 1 164 ? 15.688 2.693 10.359 1 89.81 164 ARG B N 1
ATOM 2542 C CA . ARG B 1 164 ? 15.328 3.746 11.305 1 89.81 164 ARG B CA 1
ATOM 2543 C C . ARG B 1 164 ? 14.281 3.258 12.297 1 89.81 164 ARG B C 1
ATOM 2545 O O . ARG B 1 164 ? 13.555 2.303 12.023 1 89.81 164 ARG B O 1
ATOM 2552 N N . GLY B 1 165 ? 14.25 3.799 13.398 1 94.69 165 GLY B N 1
ATOM 2553 C CA . GLY B 1 165 ? 13.203 3.484 14.359 1 94.69 165 GLY B CA 1
ATOM 2554 C C . GLY B 1 165 ? 13.43 2.166 15.07 1 94.69 165 GLY B C 1
ATOM 2555 O O . GLY B 1 165 ? 14.57 1.733 15.25 1 94.69 165 GLY B O 1
ATOM 2556 N N . THR B 1 166 ? 12.281 1.655 15.602 1 97.19 166 THR B N 1
ATOM 2557 C CA . THR B 1 166 ? 12.328 0.418 16.375 1 97.19 166 THR B CA 1
ATOM 2558 C C . THR B 1 166 ? 11.609 -0.708 15.633 1 97.19 166 THR B C 1
ATOM 2560 O O . THR B 1 166 ? 10.5 -0.521 15.133 1 97.19 166 THR B O 1
ATOM 2563 N N . ARG B 1 167 ? 12.258 -1.885 15.594 1 96.81 167 ARG B N 1
ATOM 2564 C CA . ARG B 1 167 ? 11.688 -3.043 14.914 1 96.81 167 ARG B CA 1
ATOM 2565 C C . ARG B 1 167 ? 11.148 -4.055 15.914 1 96.81 167 ARG B C 1
ATOM 2567 O O . ARG B 1 167 ? 11.781 -4.336 16.938 1 96.81 167 ARG B O 1
ATOM 2574 N N . THR B 1 168 ? 9.922 -4.535 15.617 1 97.25 168 THR B N 1
ATOM 2575 C CA . THR B 1 168 ? 9.344 -5.578 16.453 1 97.25 168 THR B CA 1
ATOM 2576 C C . THR B 1 168 ? 8.945 -6.785 15.617 1 97.25 168 THR B C 1
ATOM 2578 O O . THR B 1 168 ? 8.5 -6.637 14.477 1 97.25 168 THR B O 1
ATOM 2581 N N . GLU B 1 169 ? 9.07 -8.039 16.172 1 95.75 169 GLU B N 1
ATOM 2582 C CA . GLU B 1 169 ? 8.719 -9.258 15.438 1 95.75 169 GLU B CA 1
ATOM 2583 C C . GLU B 1 169 ? 7.207 -9.445 15.383 1 95.75 169 GLU B C 1
ATOM 2585 O O . GLU B 1 169 ? 6.691 -10.102 14.477 1 95.75 169 GLU B O 1
ATOM 2590 N N . GLU B 1 170 ? 6.57 -8.961 16.484 1 91.81 170 GLU B N 1
ATOM 2591 C CA . GLU B 1 170 ? 5.109 -8.984 16.531 1 91.81 170 GLU B CA 1
ATOM 2592 C C . GLU B 1 170 ? 4.551 -7.633 16.969 1 91.81 170 GLU B C 1
ATOM 2594 O O . GLU B 1 170 ? 5.195 -6.902 17.719 1 91.81 170 GLU B O 1
#

Organism: NCBI:txid100816

pLDDT: mean 96.1, std 5.72, range [49.69, 98.94]

Secondary structure (DSSP, 8-state):
---SS---SEEEEE-TTSSSEEEEE--TT--HHHHEEEE--HHHHHHHTSSSEEEEEES-GGGEEE-SS--TTEEEE-SSTTEEEEEETTT--EEEEEETT-S-EEEEGGGB-HHHHH-TT--SSSS-TTTTHHHHH---SEEE-GGG--TTTTSTTTBGGGGSSEE---/---SS---SEEEEE-TTSSSEEEEE--TT--TTTTEEEE--HHHHHHHTSSSEEEEEES-GGGEEE-SS--TTEEEE-SSTTEEEEEETTT--EEEEEETT-S-EEEEGGGB-HHHHH-TT--SSSS-TTTTHHHHH---SEEE-GGG--TTTTSTTTBGGGGSSEE---

InterPro domains:
  IPR006913 CENP-V/GFA domain [PF04828] (11-114)
  IPR006913 CENP-V/GFA domain [PS51891] (11-133)
  IPR011057 Mss4-like superfamily [SSF51316] (8-118)

Nearest PDB structures (foldseek):
  8ajq-assembly2_C  TM=7.806E-01  e=1.625E-08  Pseudomonas aeruginosa PAO1
  7r7a-assembly1_p  TM=5.885E-01  e=2.748E+00  Saccharomyces cerevisiae BY4741
  8fl4-assembly1_NV  TM=2.693E-01  e=3.930E-01  Homo sapiens
  2zf3-assembly2_C  TM=2.574E-01  e=9.459E-01  Chromobacterium violaceum
  8ajq-assembly2_C  TM=7.806E-01  e=1.163E-08  Pseudomonas aeruginosa PAO1

Sequence (340 aa):
MSPPFPTPKFITGGCLCNALRYRVDFPADHNFETASNTCQCTQCRKQTGSLYFSYQTLAQSAAFQWTSPSTSTLKLYQATPTAERAFCGDCGSFIYWKAKDSNRVSFTIGTVDSLYLFGEGADGKEVPQGGFGMALANGGGEHGWCKNEIKGVTDEASLGFMKRGTRTEEMSPPFPTPKFITGGCLCNALRYRVDFPADHNFETASNTCQCTQCRKQTGSLYFSYQTLAQSAAFQWTSPSTSTLKLYQATPTAERAFCGDCGSFIYWKAKDSNRVSFTIGTVDSLYLFGEGADGKEVPQGGFGMALANGGGEHGWCKNEIKGVTDEASLGFMKRGTRTEE

Solvent-accessible surface area (backbone atoms only — not comparable to full-atom values): 16456 Å² total; per-residue (Å²): 131,81,69,99,53,64,74,69,61,57,49,47,30,33,38,63,76,56,62,41,28,33,36,38,49,53,58,92,80,62,52,47,49,62,26,2,27,38,29,34,40,70,64,45,10,9,37,26,7,16,86,44,33,40,26,32,51,37,76,48,42,80,35,56,38,79,66,38,97,46,63,83,48,60,37,75,26,63,94,46,95,57,33,39,36,34,20,30,57,71,55,18,9,32,47,35,42,31,48,58,96,47,52,37,30,32,34,29,55,18,18,38,34,52,38,47,34,35,10,55,86,37,78,54,70,92,35,40,56,56,24,31,28,48,32,50,52,46,26,36,12,45,33,34,18,52,70,52,40,25,71,83,47,60,26,57,91,20,27,48,43,61,73,34,50,45,79,32,60,105,130,82,68,98,55,62,77,67,61,56,48,49,30,33,36,64,78,58,62,41,28,32,37,37,51,53,59,91,81,60,54,48,51,61,26,2,27,38,30,34,41,68,63,44,9,9,36,28,8,18,87,43,34,41,27,32,50,36,77,48,40,81,34,56,36,80,66,37,97,47,66,84,47,59,37,72,27,63,95,46,96,56,32,37,35,34,21,31,57,72,56,19,9,35,47,34,42,30,47,60,96,46,52,38,30,32,35,29,56,16,18,39,33,52,37,48,33,35,9,57,85,37,79,55,68,92,36,40,56,55,24,30,28,49,31,49,52,45,26,36,11,44,34,33,18,50,72,51,39,24,72,83,48,62,25,56,90,21,28,48,43,61,72,33,50,45,80,32,60,103